Protein AF-A0A956K8M4-F1 (afdb_monomer_lite)

pLDDT: mean 87.73, std 15.42, range [36.44, 98.12]

Secondary structure (DSSP, 8-state):
------------------------------TTSSS--TT-S---SS--SSSSS-TTSPPP-TTSS---BTTBS---SS--SSSSB-TTS-B----EEEEEETTEEEEEEE--SB-BHHHHHHHHHTTT-BPBPSSSTT-TT--SSSB--S---STT-TTHHHHHHHHSS-GGG-GGGBTEEE--TTTTTTTB-EEEETTEEEEEGGG-BS-EEEEEE-

Radius of gyration: 27.88 Å; chains: 1; bounding box: 61×53×92 Å

Foldseek 3Di:
DDDDDDDDDDDDDDDDDDDDPPPPPPPPDAAQCQDQDDPAPAHNNHAACQEQAHNVNHGDAALCPHHHPPCALAHPNHQDAPPQAHNSRHQHFPWDFPDDDPNKTKIWGKFAFFQFLVSLLSRQSSVVWAFAQQAAPPAPQDDPRHDDPNQHHDRPQGCQSVQCVRPVDGLLPRPSFALEFGRRNCPPDNRFTWGHHNNDTGDTRRVDGGGIYMTMDD

Sequence (218 aa):
NDEVGTESSGTGDTTTDTGTTTTDTEVDPFCGDGMVDAGEDCDDGNQDNNDDCTNECMLPECGDGFTQAGVEECDDGNNTSGDGCDAQCVYECNGTVLTTWNGWTYWKVPVMGAATDTNIFAACEDCGMLPPCQATAGCTYNDNLCAQTNNETSCGNPMLGLAQKLCNTNPPSCAMLWGIYQYMGHNWINDSGCGAESGSWCSIGANFQNKFTLCVTQ

Structure (mmCIF, N/CA/C/O backbone):
data_AF-A0A956K8M4-F1
#
_entry.id   AF-A0A956K8M4-F1
#
loop_
_atom_site.group_PDB
_atom_site.id
_atom_site.type_symbol
_atom_site.label_atom_id
_atom_site.label_alt_id
_atom_site.label_comp_id
_atom_site.label_asym_id
_atom_site.label_entity_id
_atom_site.label_seq_id
_atom_site.pdbx_PDB_ins_code
_atom_site.Cartn_x
_atom_site.Cartn_y
_atom_site.Cartn_z
_atom_site.occupancy
_atom_site.B_iso_or_equiv
_atom_site.auth_seq_id
_atom_site.auth_comp_id
_atom_site.auth_asym_id
_atom_site.auth_atom_id
_atom_site.pdbx_PDB_model_num
ATOM 1 N N . ASN A 1 1 ? -41.829 38.356 41.338 1.00 37.41 1 ASN A N 1
ATOM 2 C CA . ASN A 1 1 ? -41.007 38.007 42.506 1.00 37.41 1 ASN A CA 1
ATOM 3 C C . ASN A 1 1 ? -41.690 36.918 43.295 1.00 37.41 1 ASN A C 1
ATOM 5 O O . ASN A 1 1 ? -42.829 37.141 43.679 1.00 37.41 1 ASN A O 1
ATOM 9 N N . ASP A 1 2 ? -41.119 35.759 43.574 1.00 37.53 2 ASP A N 1
ATOM 10 C CA . ASP A 1 2 ? -39.827 35.150 43.231 1.00 37.53 2 ASP A CA 1
ATOM 11 C C . ASP A 1 2 ? -39.955 33.636 43.523 1.00 37.53 2 ASP A C 1
ATOM 13 O O . ASP A 1 2 ? -40.736 33.260 44.395 1.00 37.53 2 ASP A O 1
ATOM 17 N N . GLU A 1 3 ? -39.251 32.842 42.708 1.00 42.50 3 GLU A N 1
ATOM 18 C CA . GLU A 1 3 ? -38.531 31.555 42.906 1.00 42.50 3 GLU A CA 1
ATOM 19 C C . GLU A 1 3 ? -38.983 30.500 43.955 1.00 42.50 3 GLU A C 1
ATOM 21 O O . GLU A 1 3 ? -39.325 30.823 45.084 1.00 42.50 3 GLU A O 1
ATOM 26 N N . VAL A 1 4 ? -39.176 29.219 43.576 1.00 42.88 4 VAL A N 1
ATOM 27 C CA . VAL A 1 4 ? -38.219 28.064 43.485 1.00 42.88 4 VAL A CA 1
ATOM 28 C C . VAL A 1 4 ? -37.581 27.632 44.825 1.00 42.88 4 VAL A C 1
ATOM 30 O O . VAL A 1 4 ? -36.986 28.449 45.512 1.00 42.88 4 VAL A O 1
ATOM 33 N N . GLY A 1 5 ? -37.601 26.315 45.118 1.00 36.44 5 GLY A N 1
ATOM 34 C CA . GLY A 1 5 ? -36.449 25.634 45.750 1.00 36.44 5 GLY A CA 1
ATOM 35 C C . GLY A 1 5 ? -36.665 24.797 47.028 1.00 36.44 5 GLY A C 1
ATOM 36 O O . GLY A 1 5 ? -36.644 25.332 48.126 1.00 36.44 5 GLY A O 1
ATOM 37 N N . THR A 1 6 ? -36.836 23.480 46.848 1.00 43.72 6 THR A N 1
ATOM 38 C CA . THR A 1 6 ? -36.021 22.350 47.384 1.00 43.72 6 THR A CA 1
ATOM 39 C C . THR A 1 6 ? -35.439 22.293 48.826 1.00 43.72 6 THR A C 1
ATOM 41 O O . THR A 1 6 ? -34.604 23.108 49.197 1.00 43.72 6 THR A O 1
ATOM 44 N N . GLU A 1 7 ? -35.739 21.150 49.485 1.00 45.41 7 GLU A N 1
ATOM 45 C CA . GLU A 1 7 ? -34.842 20.179 50.188 1.00 45.41 7 GLU A CA 1
ATOM 46 C C . GLU A 1 7 ? -34.622 20.155 51.730 1.00 45.41 7 GLU A C 1
ATOM 48 O O . GLU A 1 7 ? -34.375 21.162 52.388 1.00 45.41 7 GLU A O 1
ATOM 53 N N . SER A 1 8 ? -34.558 18.894 52.214 1.00 44.22 8 SER A N 1
ATOM 54 C CA . SER A 1 8 ? -33.752 18.314 53.317 1.00 44.22 8 SER A CA 1
ATOM 55 C C . SER A 1 8 ? -34.277 18.171 54.771 1.00 44.22 8 SER A C 1
ATOM 57 O O . SER A 1 8 ? -34.584 19.144 55.454 1.00 44.22 8 SER A O 1
ATOM 59 N N . SER A 1 9 ? -34.219 16.920 55.284 1.00 43.06 9 SER A N 1
ATOM 60 C CA . SER A 1 9 ? -33.356 16.477 56.419 1.00 43.06 9 SER A CA 1
ATOM 61 C C . SER A 1 9 ? -34.012 15.590 57.511 1.00 43.06 9 SER A C 1
ATOM 63 O O . SER A 1 9 ? -34.840 16.048 58.292 1.00 43.06 9 SER A O 1
ATOM 65 N N . GLY A 1 10 ? -33.585 14.314 57.565 1.00 43.56 10 GLY A N 1
ATOM 66 C CA . GLY A 1 10 ? -32.880 13.659 58.690 1.00 43.56 10 GLY A CA 1
ATOM 67 C C . GLY A 1 10 ? -33.523 13.440 60.076 1.00 43.56 10 GLY A C 1
ATOM 68 O O . GLY A 1 10 ? -33.837 14.391 60.774 1.00 43.56 10 GLY A O 1
ATOM 69 N N . THR A 1 11 ? -33.506 12.177 60.537 1.00 41.94 11 THR A N 1
ATOM 70 C CA . THR A 1 11 ? -33.113 11.688 61.893 1.00 41.94 11 THR A CA 1
ATOM 71 C C . THR A 1 11 ? -32.954 10.160 61.777 1.00 41.94 11 THR A C 1
ATOM 73 O O . THR A 1 11 ? -33.846 9.538 61.214 1.00 41.94 11 THR A O 1
ATOM 76 N N . GLY A 1 12 ? -31.924 9.437 62.218 1.00 42.75 12 GLY A N 1
ATOM 77 C CA . GLY A 1 12 ? -30.858 9.653 63.191 1.00 42.75 12 GLY A CA 1
ATOM 78 C C . GLY A 1 12 ? -30.761 8.361 64.018 1.00 42.75 12 GLY A C 1
ATOM 79 O O . GLY A 1 12 ? -31.695 8.079 64.762 1.00 42.75 12 GLY A O 1
ATOM 80 N N . ASP A 1 13 ? -29.687 7.576 63.888 1.00 48.62 13 ASP A N 1
ATOM 81 C CA . ASP A 1 13 ? -29.408 6.458 64.803 1.00 48.62 13 ASP A CA 1
ATOM 82 C C . ASP A 1 13 ? -27.940 6.475 65.244 1.00 48.62 13 ASP A C 1
ATOM 84 O O . ASP A 1 13 ? -27.027 6.731 64.461 1.00 48.62 13 ASP A O 1
ATOM 88 N N . THR A 1 14 ? -27.746 6.303 66.547 1.00 50.31 14 THR A N 1
ATOM 89 C CA . THR A 1 14 ? -26.486 6.453 67.272 1.00 50.31 14 THR A CA 1
ATOM 90 C C . THR A 1 14 ? -26.098 5.103 67.850 1.00 50.31 14 THR A C 1
ATOM 92 O O . THR A 1 14 ? -26.646 4.701 68.874 1.00 50.31 14 THR A O 1
ATOM 95 N N . THR A 1 15 ? -25.079 4.455 67.284 1.00 48.47 15 THR A N 1
ATOM 96 C CA . THR A 1 15 ? -24.334 3.405 67.990 1.00 48.47 15 THR A CA 1
ATOM 97 C C . THR A 1 15 ? -22.840 3.526 67.716 1.00 48.47 15 THR A C 1
ATOM 99 O O . THR A 1 15 ? -22.369 3.309 66.605 1.00 48.47 15 THR A O 1
ATOM 102 N N . THR A 1 16 ? -22.092 3.863 68.763 1.00 55.78 16 THR A N 1
ATOM 103 C CA . THR A 1 16 ? -20.652 3.621 68.892 1.00 55.78 16 THR A CA 1
ATOM 104 C C . THR A 1 16 ? -20.409 2.142 69.186 1.00 55.78 16 THR A C 1
ATOM 106 O O . THR A 1 16 ? -20.790 1.687 70.264 1.00 55.78 16 THR A O 1
ATOM 109 N N . ASP A 1 17 ? -19.737 1.427 68.283 1.00 51.16 17 ASP A N 1
ATOM 110 C CA . ASP A 1 17 ? -18.996 0.201 68.597 1.00 51.16 17 ASP A CA 1
ATOM 111 C C . ASP A 1 17 ? -17.828 0.007 67.605 1.00 51.16 17 ASP A C 1
ATOM 113 O O . ASP A 1 17 ? -17.641 0.754 66.649 1.00 51.16 17 ASP A O 1
ATOM 117 N N . THR A 1 18 ? -16.978 -0.948 67.918 1.00 55.16 18 THR A N 1
ATOM 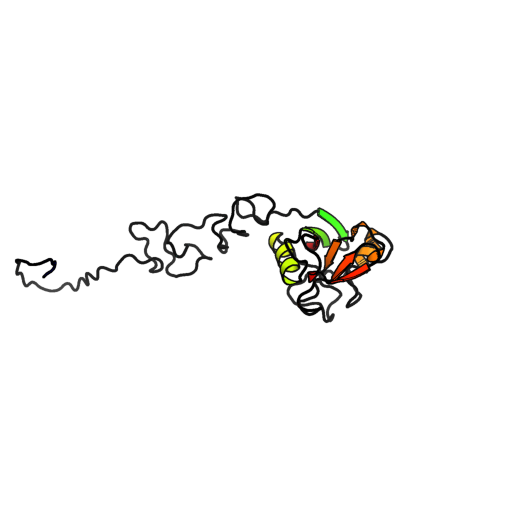118 C CA . THR A 1 18 ? -15.528 -0.902 67.854 1.00 55.16 18 THR A CA 1
ATOM 119 C C . THR A 1 18 ? -14.994 -1.573 66.588 1.00 55.16 18 THR A C 1
ATOM 121 O O . THR A 1 18 ? -15.318 -2.720 66.318 1.00 55.16 18 THR A O 1
ATOM 124 N N . GLY A 1 19 ? -14.103 -0.892 65.859 1.00 62.81 19 GLY A N 1
ATOM 125 C CA . GLY A 1 19 ? -13.134 -1.505 64.943 1.00 62.81 19 GLY A CA 1
ATOM 126 C C . GLY A 1 19 ? -13.694 -2.309 63.767 1.00 62.81 19 GLY A C 1
ATOM 127 O O . GLY A 1 19 ? -13.675 -3.532 63.793 1.00 62.81 19 GLY A O 1
ATOM 128 N N . THR A 1 20 ? -14.030 -1.637 62.671 1.00 52.75 20 THR A N 1
ATOM 129 C CA . THR A 1 20 ? -13.756 -2.113 61.306 1.00 52.75 20 THR A CA 1
ATOM 130 C C . THR A 1 20 ? -13.690 -0.873 60.427 1.00 52.75 20 THR A C 1
ATOM 132 O O . THR A 1 20 ? -14.669 -0.146 60.301 1.00 52.75 20 THR A O 1
ATOM 135 N N . THR A 1 21 ? -12.525 -0.593 59.850 1.00 51.62 21 THR A N 1
ATOM 136 C CA . THR A 1 21 ? -12.407 0.403 58.786 1.00 51.62 21 THR A CA 1
ATOM 137 C C . THR A 1 21 ? -12.969 -0.229 57.515 1.00 51.62 21 THR A C 1
ATOM 139 O O . THR A 1 21 ? -12.213 -0.685 56.665 1.00 51.62 21 THR A O 1
ATOM 142 N N . THR A 1 22 ? -14.292 -0.336 57.400 1.00 52.94 22 THR A N 1
ATOM 143 C CA . THR A 1 22 ? -14.912 -0.441 56.081 1.00 52.94 22 THR A CA 1
ATOM 144 C C . THR A 1 22 ? -14.906 0.972 55.527 1.00 52.94 22 THR A C 1
ATOM 146 O O . THR A 1 22 ? -15.771 1.783 55.856 1.00 52.94 22 THR A O 1
ATOM 149 N N . THR A 1 23 ? -13.865 1.308 54.766 1.00 51.03 23 THR A N 1
ATOM 150 C CA . THR A 1 23 ? -13.942 2.407 53.805 1.00 51.03 23 THR A CA 1
ATOM 151 C C . THR A 1 23 ? -14.996 2.010 52.782 1.00 51.03 23 THR A C 1
ATOM 153 O O . THR A 1 23 ? -14.681 1.418 51.755 1.00 51.03 23 THR A O 1
ATOM 156 N N . ASP A 1 24 ? -16.254 2.272 53.121 1.00 56.47 24 ASP A N 1
ATOM 157 C CA . ASP A 1 24 ? -17.363 2.353 52.179 1.00 56.47 24 ASP A CA 1
ATOM 158 C C . ASP A 1 24 ? -17.176 3.657 51.398 1.00 56.47 24 ASP A C 1
ATOM 160 O O . ASP A 1 24 ? -17.823 4.677 51.625 1.00 56.47 24 ASP A O 1
ATOM 164 N N . THR A 1 25 ? -16.107 3.676 50.608 1.00 62.03 25 THR A N 1
ATOM 165 C CA . THR A 1 25 ? -15.985 4.594 49.490 1.00 62.03 25 THR A CA 1
ATOM 166 C C . THR A 1 25 ? -16.914 3.985 48.462 1.00 62.03 25 THR A C 1
ATOM 168 O O . THR A 1 25 ? -16.559 2.959 47.887 1.00 62.03 25 THR A O 1
ATOM 171 N N . GLU A 1 26 ? -18.107 4.553 48.285 1.00 65.56 26 GLU A N 1
ATOM 172 C CA . GLU A 1 26 ? -18.806 4.373 47.017 1.00 65.56 26 GLU A CA 1
ATOM 173 C C . GLU A 1 26 ? -17.846 4.887 45.946 1.00 65.56 26 GLU A C 1
ATOM 175 O O . GLU A 1 26 ? -17.586 6.087 45.838 1.00 65.56 26 GLU A O 1
ATOM 180 N N . VAL A 1 27 ? -17.186 3.945 45.281 1.00 72.38 27 VAL A N 1
ATOM 181 C CA . VAL A 1 27 ? -16.482 4.206 44.039 1.00 72.38 27 VAL A CA 1
ATOM 182 C C . VAL A 1 27 ? -17.605 4.274 43.020 1.00 72.38 27 VAL A C 1
ATOM 184 O O . VAL A 1 27 ? -18.318 3.291 42.829 1.00 72.38 27 VAL A O 1
ATOM 187 N N . ASP A 1 28 ? -17.854 5.472 42.496 1.00 83.25 28 ASP A N 1
ATOM 188 C CA . ASP A 1 28 ? -18.791 5.629 41.391 1.00 83.25 28 ASP A CA 1
ATOM 189 C C . ASP A 1 28 ? -18.303 4.741 40.236 1.00 83.25 28 ASP A C 1
ATOM 191 O O . ASP A 1 28 ? -17.102 4.798 39.946 1.00 83.25 28 ASP A O 1
ATOM 195 N N . PRO A 1 29 ? -19.190 3.961 39.587 1.00 89.75 29 PRO A N 1
ATOM 196 C CA . PRO A 1 29 ? -18.812 3.127 38.457 1.00 89.75 29 PRO A CA 1
ATOM 197 C C . PRO A 1 29 ? -18.041 3.919 37.410 1.00 89.75 29 PRO A C 1
ATOM 199 O O . PRO A 1 29 ? -18.473 5.010 37.008 1.00 89.75 29 PRO A O 1
ATOM 202 N N . PHE A 1 30 ? -16.888 3.396 37.008 1.00 92.94 30 PHE A N 1
ATOM 203 C CA . PHE A 1 30 ? -15.987 4.074 36.092 1.00 92.94 30 PHE A CA 1
ATOM 204 C C . PHE A 1 30 ? -15.326 3.082 35.151 1.00 92.94 30 PHE A C 1
ATOM 206 O O . PHE A 1 30 ? -14.467 2.314 35.566 1.00 92.94 30 PHE A O 1
ATOM 213 N N . CYS A 1 31 ? -15.622 3.262 33.869 1.00 96.00 31 CYS A N 1
ATOM 214 C CA . CYS A 1 31 ? -14.959 2.531 32.813 1.00 96.00 31 CYS A CA 1
ATOM 215 C C . CYS A 1 31 ? -13.451 2.815 32.773 1.00 96.00 31 CYS A C 1
ATOM 217 O O . CYS A 1 31 ? -13.018 3.958 32.560 1.00 96.00 31 CYS A O 1
ATOM 219 N N . GLY A 1 32 ? -12.672 1.758 32.963 1.00 95.44 32 GLY A N 1
ATOM 220 C CA . GLY A 1 32 ? -11.220 1.746 33.022 1.00 95.44 32 GLY A CA 1
ATOM 221 C C . GLY A 1 32 ? -10.649 1.632 34.437 1.00 95.44 32 GLY A C 1
ATOM 222 O O . GLY A 1 32 ? -9.478 1.977 34.631 1.00 95.44 32 GLY A O 1
ATOM 223 N N . ASP A 1 33 ? -11.422 1.206 35.444 1.00 95.62 33 ASP A N 1
ATOM 224 C CA . ASP A 1 33 ? -10.904 0.965 36.805 1.00 95.62 33 ASP A CA 1
ATOM 225 C C . ASP A 1 33 ? -10.432 -0.484 37.055 1.00 95.62 33 ASP A C 1
ATOM 227 O O . ASP A 1 33 ? -9.788 -0.777 38.073 1.00 95.62 33 ASP A O 1
ATOM 231 N N . GLY A 1 34 ? -10.673 -1.372 36.092 1.00 95.69 34 GLY A N 1
ATOM 232 C CA . GLY A 1 34 ? -10.323 -2.786 36.102 1.00 95.69 34 GLY A CA 1
ATOM 233 C C . GLY A 1 34 ? -11.402 -3.678 36.713 1.00 95.69 34 GLY A C 1
ATOM 234 O O . GLY A 1 34 ? -11.118 -4.848 37.005 1.00 95.69 34 GLY A O 1
ATOM 235 N N . MET A 1 35 ? -12.602 -3.153 36.966 1.00 95.00 35 MET A N 1
ATOM 236 C CA . MET A 1 35 ? -13.724 -3.861 37.572 1.00 95.00 35 MET A CA 1
ATOM 237 C C . MET A 1 35 ? -14.977 -3.690 36.714 1.00 95.00 35 MET A C 1
ATOM 239 O O . MET A 1 35 ? -15.461 -2.594 36.525 1.00 95.00 35 MET A O 1
ATOM 243 N N . VAL A 1 36 ? -15.561 -4.804 36.264 1.00 96.44 36 VAL A N 1
ATOM 244 C CA . VAL A 1 36 ? -16.826 -4.758 35.514 1.00 96.44 36 VAL A CA 1
ATOM 245 C C . VAL A 1 36 ? -17.979 -4.404 36.454 1.00 96.44 36 VAL A C 1
ATOM 247 O O . VAL A 1 36 ? -18.419 -5.247 37.253 1.00 96.44 36 VAL A O 1
ATOM 250 N N . ASP A 1 37 ? -18.480 -3.180 36.335 1.00 94.88 37 ASP A N 1
ATOM 251 C CA . ASP A 1 37 ? -19.585 -2.650 37.122 1.00 94.88 37 ASP A CA 1
ATOM 252 C C . ASP A 1 37 ? -20.962 -2.864 36.468 1.00 94.88 37 ASP A C 1
ATOM 254 O O . ASP A 1 37 ? -21.140 -3.417 35.379 1.00 94.88 37 ASP A O 1
ATOM 258 N N . ALA A 1 38 ? -22.019 -2.473 37.185 1.00 94.31 38 ALA A N 1
ATOM 259 C CA . ALA A 1 38 ? -23.385 -2.617 36.700 1.00 94.31 38 ALA A CA 1
ATOM 260 C C . ALA A 1 38 ? -23.661 -1.697 35.496 1.00 94.31 38 ALA A C 1
ATOM 262 O O . ALA A 1 38 ? -23.891 -0.501 35.664 1.00 94.31 38 ALA A O 1
ATOM 263 N N . GLY A 1 39 ? -23.763 -2.293 34.306 1.00 92.44 39 GLY A N 1
ATOM 264 C CA . GLY A 1 39 ? -24.035 -1.588 33.047 1.00 92.44 39 GLY A CA 1
ATOM 265 C C . GLY A 1 39 ? -22.884 -1.657 32.047 1.00 92.44 39 GLY A C 1
ATOM 266 O O . GLY A 1 39 ? -23.082 -1.249 30.909 1.00 92.44 39 GLY A O 1
ATOM 267 N N . GLU A 1 40 ? -21.745 -2.200 32.464 1.00 96.75 40 GLU A N 1
ATOM 268 C CA . GLU A 1 40 ? -20.570 -2.438 31.635 1.00 96.75 40 GLU A CA 1
ATOM 269 C C . GLU A 1 40 ? -20.579 -3.879 31.109 1.00 96.75 40 GLU A C 1
ATOM 271 O O . GLU A 1 40 ? -20.929 -4.818 31.835 1.00 96.75 40 GLU A O 1
ATOM 276 N N . ASP A 1 41 ? -20.200 -4.062 29.845 1.00 96.69 41 ASP A N 1
ATOM 277 C CA . ASP A 1 41 ? -20.019 -5.385 29.241 1.00 96.69 41 ASP A CA 1
ATOM 278 C C . ASP A 1 41 ? -18.583 -5.911 29.457 1.00 96.69 41 ASP A C 1
ATOM 280 O O . ASP A 1 41 ? -18.360 -7.127 29.472 1.00 96.69 41 ASP A O 1
ATOM 284 N N . CYS A 1 42 ? -17.621 -5.006 29.661 1.00 95.94 42 CYS A N 1
ATOM 285 C CA . CYS A 1 42 ? -16.215 -5.269 29.974 1.00 95.94 42 CYS A CA 1
ATOM 286 C C . CYS A 1 42 ? -15.586 -4.089 30.738 1.00 95.94 42 CYS A C 1
ATOM 288 O O . CYS A 1 42 ? -16.178 -3.020 30.784 1.00 95.94 42 CYS A O 1
ATOM 290 N N . ASP A 1 43 ? -14.392 -4.295 31.305 1.00 96.75 43 ASP A N 1
ATOM 291 C CA . ASP A 1 43 ? -13.484 -3.252 31.807 1.00 96.75 43 ASP A CA 1
ATOM 292 C C . ASP A 1 43 ? -12.059 -3.842 31.833 1.00 96.75 43 ASP A C 1
ATOM 294 O O . ASP A 1 43 ? -11.830 -4.890 32.453 1.00 96.75 43 ASP A O 1
ATOM 298 N N . ASP A 1 44 ? -11.107 -3.222 31.132 1.00 94.81 44 ASP A N 1
ATOM 299 C CA . ASP A 1 44 ? -9.710 -3.675 31.041 1.00 94.81 44 ASP A CA 1
ATOM 300 C C . ASP A 1 44 ? -8.713 -2.796 31.820 1.00 94.81 44 ASP A C 1
ATOM 302 O O . ASP A 1 44 ? -7.490 -2.972 31.742 1.00 94.81 44 ASP A O 1
ATOM 306 N N . GLY A 1 45 ? -9.229 -1.890 32.650 1.00 96.19 45 GLY A N 1
ATOM 307 C CA . GLY A 1 45 ? -8.446 -1.084 33.574 1.00 96.19 45 GLY A CA 1
ATOM 308 C C . GLY A 1 45 ? -7.697 0.077 32.937 1.00 96.19 45 GLY A C 1
ATOM 309 O O . GLY A 1 45 ? -6.726 0.563 33.536 1.00 96.19 45 GLY A O 1
ATOM 310 N N . ASN A 1 46 ? -8.089 0.511 31.737 1.00 95.62 46 ASN A N 1
ATOM 311 C CA . ASN A 1 46 ? -7.518 1.697 31.119 1.00 95.62 46 ASN A CA 1
ATOM 312 C C . ASN A 1 46 ? -8.515 2.458 30.211 1.00 95.62 46 ASN A C 1
ATOM 314 O O . ASN A 1 46 ? -9.718 2.275 30.324 1.00 95.62 46 ASN A O 1
ATOM 318 N N . GLN A 1 47 ? -8.021 3.430 29.432 1.00 95.62 47 GLN A N 1
ATOM 319 C CA . GLN A 1 47 ? -8.838 4.268 28.538 1.00 95.62 47 GLN A CA 1
ATOM 320 C C . GLN A 1 47 ? -8.332 4.242 27.086 1.00 95.62 47 GLN A C 1
ATOM 322 O O . GLN A 1 47 ? -8.234 5.273 26.404 1.00 95.62 47 GLN A O 1
ATOM 327 N N . ASP A 1 48 ? -7.925 3.069 26.634 1.00 94.75 48 ASP A N 1
ATOM 328 C CA . ASP A 1 48 ? -7.601 2.773 25.250 1.00 94.75 48 ASP A CA 1
ATOM 329 C C . ASP A 1 48 ? -8.842 2.146 24.588 1.00 94.75 48 ASP A C 1
ATOM 331 O O . ASP A 1 48 ? -9.673 1.553 25.254 1.00 94.75 48 ASP A O 1
ATOM 335 N N . ASN A 1 49 ? -9.062 2.399 23.297 1.00 95.12 49 ASN A N 1
ATOM 336 C CA . ASN A 1 49 ? -10.151 1.742 22.552 1.00 95.12 49 ASN A CA 1
ATOM 337 C C . ASN A 1 49 ? -9.639 0.545 21.742 1.00 95.12 49 ASN A C 1
ATOM 339 O O . ASN A 1 49 ? -10.421 -0.145 21.090 1.00 95.12 49 ASN A O 1
ATOM 343 N N . ASN A 1 50 ? -8.318 0.375 21.692 1.00 93.62 50 ASN A N 1
ATOM 344 C CA . ASN A 1 50 ? -7.623 -0.510 20.770 1.00 93.62 50 ASN A CA 1
ATOM 345 C C . ASN A 1 50 ? -7.177 -1.829 21.432 1.00 93.62 50 ASN A C 1
ATOM 347 O O . ASN A 1 50 ? -6.346 -2.554 20.871 1.00 93.62 50 ASN A O 1
ATOM 351 N N . ASP A 1 51 ? -7.702 -2.141 22.615 1.00 92.56 51 ASP A N 1
ATOM 352 C CA . ASP A 1 51 ? -7.452 -3.351 23.395 1.00 92.56 51 ASP A CA 1
ATOM 353 C C . ASP A 1 51 ? -8.755 -4.093 23.748 1.00 92.56 51 ASP A C 1
ATOM 355 O O . ASP A 1 51 ? -9.631 -4.235 22.898 1.00 92.56 51 ASP A O 1
ATOM 359 N N . ASP A 1 52 ? -8.838 -4.711 24.927 1.00 93.06 52 ASP A N 1
ATOM 360 C CA . ASP A 1 52 ? -9.846 -5.735 25.217 1.00 93.06 52 ASP A CA 1
ATOM 361 C C . ASP A 1 52 ? -11.238 -5.133 25.488 1.00 93.06 52 ASP A C 1
ATOM 363 O O . ASP A 1 52 ? -12.239 -5.861 25.454 1.00 93.06 52 ASP A O 1
ATOM 367 N N . CYS A 1 53 ? -11.315 -3.829 25.764 1.00 95.38 53 CYS A N 1
ATOM 368 C CA . CYS A 1 53 ? -12.549 -3.120 26.050 1.00 95.38 53 CYS A CA 1
ATOM 369 C C . CYS A 1 53 ? -12.533 -1.699 25.472 1.00 95.38 53 CYS A C 1
ATOM 371 O O . CYS A 1 53 ? -11.520 -1.017 25.487 1.00 95.38 53 CYS A O 1
ATOM 373 N N . THR A 1 54 ? -13.672 -1.216 24.974 1.00 95.62 54 THR A N 1
ATOM 374 C CA . THR A 1 54 ? -13.768 0.188 24.542 1.00 95.62 54 THR A CA 1
ATOM 375 C C . THR A 1 54 ? -13.875 1.134 25.741 1.00 95.62 54 THR A C 1
ATOM 377 O O . THR A 1 54 ? -14.341 0.766 26.817 1.00 95.62 54 THR A O 1
ATOM 380 N N . ASN A 1 55 ? -13.587 2.417 25.522 1.00 95.81 55 ASN A N 1
ATOM 381 C CA . ASN A 1 55 ? -13.787 3.511 26.481 1.00 95.81 55 ASN A CA 1
ATOM 382 C C . ASN A 1 55 ? -15.249 3.720 26.920 1.00 95.81 55 ASN A C 1
ATOM 384 O O . ASN A 1 55 ? -15.517 4.520 27.820 1.00 95.81 55 ASN A O 1
ATOM 388 N N . GLU A 1 56 ? -16.202 3.063 26.256 1.00 95.31 56 GLU A N 1
ATOM 389 C CA . GLU A 1 56 ? -17.617 3.047 26.636 1.00 95.31 56 GLU A CA 1
ATOM 390 C C . GLU A 1 56 ? -17.995 1.781 27.425 1.00 95.31 56 GLU A C 1
ATOM 392 O O . GLU A 1 56 ? -19.172 1.568 27.710 1.00 95.31 56 GLU A O 1
ATOM 397 N N . CYS A 1 57 ? -17.008 0.959 27.794 1.00 96.38 57 CYS A N 1
ATOM 398 C CA . CYS A 1 57 ? -17.161 -0.323 28.476 1.00 96.38 57 CYS A CA 1
ATOM 399 C C . CYS A 1 57 ? -18.044 -1.319 27.723 1.00 96.38 57 CYS A C 1
ATOM 401 O O . CYS A 1 57 ? -18.771 -2.134 28.300 1.00 96.38 57 CYS A O 1
ATOM 403 N N . MET A 1 58 ? -17.953 -1.240 26.396 1.00 95.88 58 MET A N 1
ATOM 404 C CA . MET A 1 58 ? -18.553 -2.167 25.452 1.00 95.88 58 MET A CA 1
ATOM 405 C C . MET A 1 58 ? -17.477 -3.096 24.905 1.00 95.88 58 MET A C 1
ATOM 407 O O . MET A 1 58 ? -16.342 -2.667 24.666 1.00 95.88 58 MET A O 1
ATOM 411 N N . LEU A 1 59 ? -17.853 -4.355 24.684 1.00 94.56 59 LEU A N 1
ATOM 412 C CA . LEU A 1 59 ? -16.986 -5.307 24.001 1.00 94.56 59 LEU A CA 1
ATOM 413 C C . LEU A 1 59 ? -16.672 -4.817 22.576 1.00 94.56 59 LEU A C 1
ATOM 415 O O . LEU A 1 59 ? -17.564 -4.253 21.940 1.00 94.56 59 LEU A O 1
ATOM 419 N N . PRO A 1 60 ? -15.456 -5.088 22.074 1.00 92.12 60 PRO A N 1
ATOM 420 C CA . PRO A 1 60 ? -15.072 -4.840 20.687 1.00 92.12 60 PRO A CA 1
ATOM 421 C C . PRO A 1 60 ? -16.100 -5.355 19.672 1.00 92.12 60 PRO A C 1
ATOM 423 O O . PRO A 1 60 ? -16.524 -6.518 19.754 1.00 92.12 60 PRO A O 1
ATOM 426 N N . GLU A 1 61 ? -16.483 -4.521 18.703 1.00 93.25 61 GLU A N 1
ATOM 427 C CA . GLU A 1 61 ? -17.344 -4.918 17.587 1.00 93.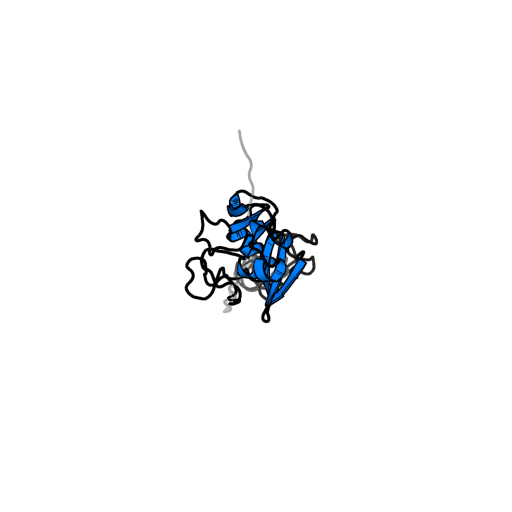25 61 GLU A CA 1
ATOM 428 C C . GLU A 1 61 ? -16.731 -4.517 16.249 1.00 93.25 61 GLU A C 1
ATOM 430 O O . GLU A 1 61 ? -16.367 -3.371 16.033 1.00 93.25 61 GLU A O 1
ATOM 435 N N . CYS A 1 62 ? -16.744 -5.447 15.295 1.00 92.12 62 CYS A N 1
ATOM 436 C CA . CYS A 1 62 ? -16.266 -5.144 13.957 1.00 92.12 62 CYS A CA 1
ATOM 437 C C . CYS A 1 62 ? -17.076 -4.019 13.291 1.00 92.12 62 CYS A C 1
ATOM 439 O O . CYS A 1 62 ? -18.312 -4.091 13.188 1.00 92.12 62 CYS A O 1
ATOM 441 N N . GLY A 1 63 ? -16.367 -3.012 12.792 1.00 92.75 63 GLY A N 1
ATOM 442 C CA . GLY A 1 63 ? -16.907 -1.803 12.188 1.00 92.75 63 GLY A CA 1
ATOM 443 C C . GLY A 1 63 ? -17.227 -0.695 13.195 1.00 92.75 63 GLY A C 1
ATOM 444 O O . GLY A 1 63 ? -18.033 0.184 12.867 1.00 92.75 63 GLY A O 1
ATOM 445 N N . ASP A 1 64 ? -16.665 -0.738 14.405 1.00 93.06 64 ASP A N 1
ATOM 446 C CA . ASP A 1 64 ? -16.854 0.274 15.453 1.00 93.06 64 ASP A CA 1
ATOM 447 C C . ASP A 1 64 ? -15.892 1.473 15.329 1.00 93.06 64 ASP A C 1
ATOM 449 O O . ASP A 1 64 ? -16.118 2.527 15.937 1.00 93.06 64 ASP A O 1
ATOM 453 N N . GLY A 1 65 ? -14.891 1.368 14.453 1.00 92.00 65 GLY A N 1
ATOM 454 C CA . GLY A 1 65 ? -13.906 2.408 14.170 1.00 92.00 65 GLY A CA 1
ATOM 455 C C . GLY A 1 65 ? -12.597 2.267 14.943 1.00 92.00 65 GLY A C 1
ATOM 456 O O . GLY A 1 65 ? -11.750 3.166 14.835 1.00 92.00 65 GLY A O 1
ATOM 457 N N . PHE A 1 66 ? -12.409 1.202 15.722 1.00 93.25 66 PHE A N 1
ATOM 458 C CA . PHE A 1 66 ? -11.223 0.991 16.541 1.00 93.25 66 PHE A CA 1
ATOM 459 C C . PHE A 1 66 ? -10.598 -0.366 16.258 1.00 93.25 66 PHE A C 1
ATOM 461 O O . PHE A 1 66 ? -11.188 -1.376 16.567 1.00 93.25 66 PHE A O 1
ATOM 468 N N . THR A 1 67 ? -9.353 -0.398 15.773 1.00 92.38 67 THR A N 1
ATOM 469 C CA . THR A 1 67 ? -8.670 -1.684 15.581 1.00 92.38 67 THR A CA 1
ATOM 470 C C . THR A 1 67 ? -8.194 -2.294 16.901 1.00 92.38 67 THR A C 1
ATOM 472 O O . THR A 1 67 ? -7.200 -1.796 17.450 1.00 92.38 67 THR A O 1
ATOM 475 N N . GLN A 1 68 ? -8.836 -3.364 17.392 1.00 92.50 68 GLN A N 1
ATOM 476 C CA . GLN A 1 68 ? -8.422 -4.045 18.633 1.00 92.50 68 GLN A CA 1
ATOM 477 C C . GLN A 1 68 ? -7.349 -5.124 18.430 1.00 92.50 68 GLN A C 1
ATOM 479 O O . GLN A 1 68 ? -7.535 -6.155 17.770 1.00 92.50 68 GLN A O 1
ATOM 484 N N . ALA A 1 69 ? -6.190 -4.911 19.057 1.00 84.62 69 ALA A N 1
ATOM 485 C CA . ALA A 1 69 ? -5.001 -5.723 18.839 1.00 84.62 69 ALA A CA 1
ATOM 486 C C . ALA A 1 69 ? -5.188 -7.187 19.278 1.00 84.62 69 ALA A C 1
ATOM 488 O O . ALA A 1 69 ? -5.247 -7.511 20.461 1.00 84.62 69 ALA A O 1
ATOM 489 N N . GLY A 1 70 ? -5.169 -8.106 18.310 1.00 83.38 70 GLY A N 1
ATOM 490 C CA . GLY A 1 70 ? -5.280 -9.547 18.565 1.00 83.38 70 GLY A CA 1
ATOM 491 C C . GLY A 1 70 ? -6.716 -10.071 18.642 1.00 83.38 70 GLY A C 1
ATOM 492 O O . GLY A 1 70 ? -6.890 -11.287 18.755 1.00 83.38 70 GLY A O 1
ATOM 493 N N . VAL A 1 71 ? -7.709 -9.186 18.527 1.00 88.25 71 VAL A N 1
ATOM 494 C CA . VAL A 1 71 ? -9.124 -9.529 18.329 1.00 88.25 71 VAL A CA 1
ATOM 495 C C . VAL A 1 71 ? -9.462 -9.480 16.840 1.00 88.25 71 VAL A C 1
ATOM 497 O O . VAL A 1 71 ? -10.060 -10.420 16.317 1.00 88.25 71 VAL A O 1
ATOM 500 N N . GLU A 1 72 ? -8.981 -8.449 16.150 1.00 91.06 72 GLU A N 1
ATOM 501 C CA . GLU A 1 72 ? -9.264 -8.183 14.742 1.00 91.06 72 GLU A CA 1
ATOM 502 C C . GLU A 1 72 ? -8.011 -7.827 13.942 1.00 91.06 72 GLU A C 1
ATOM 504 O O . GLU A 1 72 ? -6.979 -7.419 14.486 1.00 91.06 72 GLU A O 1
ATOM 509 N N . GLU A 1 73 ? -8.080 -8.053 12.627 1.00 85.88 73 GLU A N 1
ATOM 510 C CA . GLU A 1 73 ? -6.990 -7.719 11.711 1.00 85.88 73 GLU A CA 1
ATOM 511 C C . GLU A 1 73 ? -7.092 -6.270 11.219 1.00 85.88 73 GLU A C 1
ATOM 513 O O . GLU A 1 73 ? -6.057 -5.651 10.966 1.00 85.88 73 GLU A O 1
ATOM 518 N N . CYS A 1 74 ? -8.310 -5.737 11.108 1.00 85.25 74 CYS A N 1
ATOM 519 C CA . CYS A 1 74 ? -8.643 -4.403 10.617 1.00 85.25 74 CYS A CA 1
ATOM 520 C C . CYS A 1 74 ? -9.956 -3.902 11.218 1.00 85.25 74 CYS A C 1
ATOM 522 O O . CYS A 1 74 ? -10.725 -4.710 11.717 1.00 85.25 74 CYS A O 1
ATOM 524 N N . ASP A 1 75 ? -10.220 -2.603 11.071 1.00 90.88 75 ASP A N 1
ATOM 525 C CA . ASP A 1 75 ? -11.546 -2.002 11.221 1.00 90.88 75 ASP A CA 1
ATOM 526 C C . ASP A 1 75 ? -11.622 -0.765 10.305 1.00 90.88 75 ASP A C 1
ATOM 528 O O . ASP A 1 75 ? -10.774 0.128 10.392 1.00 90.88 75 ASP A O 1
ATOM 532 N N . ASP A 1 76 ? -12.588 -0.723 9.381 1.00 86.88 76 ASP A N 1
ATOM 533 C CA . ASP A 1 76 ? -12.796 0.416 8.468 1.00 86.88 76 ASP A CA 1
ATOM 534 C C . ASP A 1 76 ? -14.005 1.295 8.852 1.00 86.88 76 ASP A C 1
ATOM 536 O O . ASP A 1 76 ? -14.526 2.088 8.055 1.00 86.88 76 ASP A O 1
ATOM 540 N N . GLY A 1 77 ? -14.438 1.183 10.109 1.00 90.62 77 GLY A N 1
ATOM 541 C CA . GLY A 1 77 ? -15.531 1.930 10.718 1.00 90.62 77 GLY A CA 1
ATOM 542 C C . GLY A 1 77 ? -16.913 1.524 10.225 1.00 90.62 77 GLY A C 1
ATOM 543 O O . GLY A 1 77 ? -17.874 2.278 10.430 1.00 90.62 77 GLY A O 1
ATOM 544 N N . ASN A 1 78 ? -17.027 0.401 9.505 1.00 88.75 78 ASN A N 1
ATOM 545 C CA . ASN A 1 78 ? -18.304 -0.151 9.093 1.00 88.75 78 ASN A CA 1
ATOM 546 C C . ASN A 1 78 ? -18.236 -1.666 8.772 1.00 88.75 78 ASN A C 1
ATOM 548 O O . ASN A 1 78 ? -17.236 -2.321 8.996 1.00 88.75 78 ASN A O 1
ATOM 552 N N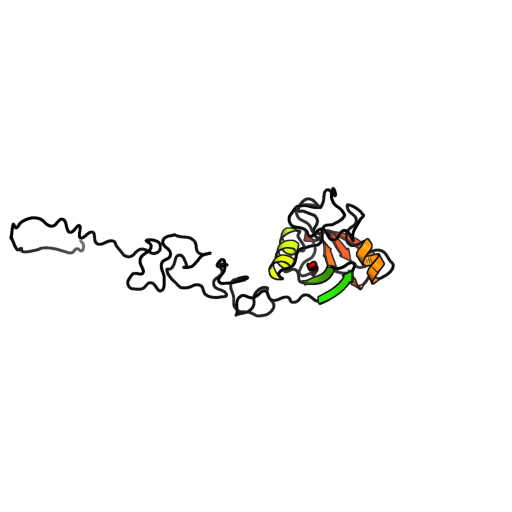 . ASN A 1 79 ? -19.355 -2.241 8.313 1.00 90.31 79 ASN A N 1
ATOM 553 C CA . ASN A 1 79 ? -19.493 -3.673 7.982 1.00 90.31 79 ASN A CA 1
ATOM 554 C C . ASN A 1 79 ? -19.808 -3.893 6.485 1.00 90.31 79 ASN A C 1
ATOM 556 O O . ASN A 1 79 ? -20.461 -4.874 6.102 1.00 90.31 79 ASN A O 1
ATOM 560 N N . THR A 1 80 ? -19.487 -2.916 5.636 1.00 82.81 80 THR A N 1
ATOM 561 C CA . THR A 1 80 ? -19.650 -3.036 4.185 1.00 82.81 80 THR A CA 1
ATOM 562 C C . THR A 1 80 ? -18.564 -3.955 3.654 1.00 82.81 80 THR A C 1
ATOM 564 O O . THR A 1 80 ? -17.494 -4.060 4.222 1.00 82.81 80 THR A O 1
ATOM 567 N N . SER A 1 81 ? -18.888 -4.691 2.591 1.00 77.69 81 SER A N 1
ATOM 568 C CA . SER A 1 81 ? -17.891 -5.500 1.906 1.00 77.69 81 SER A CA 1
ATOM 569 C C . SER A 1 81 ? -17.279 -4.754 0.720 1.00 77.69 81 SER A C 1
ATOM 571 O O . SER A 1 81 ? -17.997 -4.211 -0.129 1.00 77.69 81 SER A O 1
ATOM 573 N N . GLY A 1 82 ? -15.970 -4.889 0.561 1.00 70.69 82 GLY A N 1
ATOM 574 C CA . GLY A 1 82 ? -15.132 -4.435 -0.533 1.00 70.69 82 GLY A CA 1
ATOM 575 C C . GLY A 1 82 ? -14.491 -3.064 -0.323 1.00 70.69 82 GLY A C 1
ATOM 576 O O . GLY A 1 82 ? -13.999 -2.514 -1.315 1.00 70.69 82 GLY A O 1
ATOM 577 N N . ASP A 1 83 ? -14.521 -2.509 0.889 1.00 70.12 83 ASP A N 1
ATOM 578 C CA . ASP A 1 83 ? -14.005 -1.177 1.235 1.00 70.12 83 ASP A CA 1
ATOM 579 C C . ASP A 1 83 ? -12.801 -1.153 2.183 1.00 70.12 83 ASP A C 1
ATOM 581 O O . ASP A 1 83 ? -12.203 -0.088 2.332 1.00 70.12 83 ASP A O 1
ATOM 585 N N . GLY A 1 84 ? -12.340 -2.310 2.654 1.00 76.06 84 GLY A N 1
ATOM 586 C CA . GLY A 1 84 ? -11.065 -2.439 3.364 1.00 76.06 84 GLY A CA 1
ATOM 587 C C . GLY A 1 84 ? -11.089 -3.558 4.392 1.00 76.06 84 GLY A C 1
ATOM 588 O O . GLY A 1 84 ? -10.121 -4.310 4.501 1.00 76.06 84 GLY A O 1
ATOM 589 N N . CYS A 1 85 ? -12.220 -3.732 5.067 1.00 85.88 85 CYS A N 1
ATOM 590 C CA . CYS A 1 85 ? -12.388 -4.715 6.122 1.00 85.88 85 CYS A CA 1
ATOM 591 C C . CYS A 1 85 ? -13.738 -5.433 5.989 1.00 85.88 85 CYS A C 1
ATOM 593 O O . CYS A 1 85 ? -14.770 -4.783 5.872 1.00 85.88 85 CYS A O 1
ATOM 595 N N . ASP A 1 86 ? -13.757 -6.773 5.985 1.00 87.25 86 ASP A N 1
ATOM 596 C CA . ASP A 1 86 ? -15.034 -7.494 5.964 1.00 87.25 86 ASP A CA 1
ATOM 597 C C . ASP A 1 86 ? -15.761 -7.369 7.297 1.00 87.25 86 ASP A C 1
ATOM 599 O O . ASP A 1 86 ? -15.194 -7.043 8.334 1.00 87.25 86 ASP A O 1
ATOM 603 N N . ALA A 1 87 ? -17.036 -7.750 7.294 1.00 89.50 87 ALA A N 1
ATOM 604 C CA . ALA A 1 87 ? -17.848 -7.800 8.503 1.00 89.50 87 ALA A CA 1
ATOM 605 C C . ALA A 1 87 ? -17.374 -8.832 9.554 1.00 89.50 87 ALA A C 1
ATOM 607 O O . ALA A 1 87 ? -18.091 -9.101 10.518 1.00 89.50 87 ALA A O 1
ATOM 608 N N . GLN A 1 88 ? -16.253 -9.525 9.333 1.00 89.62 88 GLN A N 1
ATOM 609 C CA . GLN A 1 88 ? -15.578 -10.405 10.293 1.00 89.62 88 GLN A CA 1
ATOM 610 C C . GLN A 1 88 ? -14.214 -9.841 10.720 1.00 89.62 88 GLN A C 1
ATOM 612 O O . GLN A 1 88 ? -13.439 -10.552 11.358 1.00 89.62 88 GLN A O 1
ATOM 617 N N . CYS A 1 89 ? -13.949 -8.584 10.376 1.00 90.25 89 CYS A N 1
ATOM 618 C CA . CYS A 1 89 ? -12.736 -7.840 10.642 1.00 90.25 89 CYS A CA 1
ATOM 619 C C . CYS A 1 89 ? -11.463 -8.508 10.127 1.00 90.25 89 CYS A C 1
ATOM 621 O O . CYS A 1 89 ? -10.404 -8.533 10.763 1.00 90.25 89 CYS A O 1
ATOM 623 N N . VAL A 1 90 ? -11.605 -9.066 8.927 1.00 85.50 90 VAL A N 1
ATOM 624 C CA . VAL A 1 90 ? -10.526 -9.574 8.094 1.00 85.50 90 VAL A CA 1
ATOM 625 C C . VAL A 1 90 ? -10.397 -8.668 6.878 1.00 85.50 90 VAL A C 1
ATOM 627 O O . VAL A 1 90 ? -11.385 -8.290 6.251 1.00 85.50 90 VAL A O 1
ATOM 630 N N . TYR A 1 91 ? -9.163 -8.344 6.507 1.00 80.56 91 TYR A N 1
ATOM 631 C CA . TYR A 1 91 ? -8.877 -7.480 5.366 1.00 80.56 91 TYR A CA 1
ATOM 632 C C . TYR A 1 91 ? -9.560 -7.951 4.071 1.00 80.56 91 TYR A C 1
ATOM 634 O O . TYR A 1 91 ? -9.365 -9.082 3.602 1.00 80.56 91 TYR A O 1
ATOM 642 N N . GLU A 1 92 ? -10.301 -7.055 3.420 1.00 76.75 92 GLU A N 1
ATOM 643 C CA . GLU A 1 92 ? -10.971 -7.326 2.149 1.00 76.75 92 GLU A CA 1
ATOM 644 C C . GLU A 1 92 ? -10.155 -6.840 0.961 1.00 76.75 92 GLU A C 1
ATOM 646 O O . GLU A 1 92 ? -10.318 -5.743 0.421 1.00 76.75 92 GLU A O 1
ATOM 651 N N . CYS A 1 93 ? -9.314 -7.728 0.444 1.00 76.19 93 CYS A N 1
ATOM 652 C CA . CYS A 1 93 ? -8.594 -7.424 -0.779 1.00 76.19 93 CYS A CA 1
ATOM 653 C C . CYS A 1 93 ? -9.484 -7.463 -2.026 1.00 76.19 93 CYS A C 1
ATOM 655 O O . CYS A 1 93 ? -9.673 -8.515 -2.639 1.00 76.19 93 CYS A O 1
ATOM 657 N N . ASN A 1 94 ? -9.858 -6.291 -2.545 1.00 77.12 94 ASN A N 1
ATOM 658 C CA . ASN A 1 94 ? -10.319 -6.140 -3.936 1.00 77.12 94 ASN A CA 1
ATOM 659 C C . ASN A 1 94 ? -9.147 -6.026 -4.946 1.00 77.12 94 ASN A C 1
ATOM 661 O O . ASN A 1 94 ? -9.259 -5.457 -6.038 1.00 77.12 94 ASN A O 1
ATOM 665 N N . GLY A 1 95 ? -7.975 -6.542 -4.567 1.00 87.62 95 GLY A N 1
ATOM 666 C CA . GLY A 1 95 ? -6.770 -6.564 -5.386 1.00 87.62 95 GLY A CA 1
ATOM 667 C C . GLY A 1 95 ? -6.809 -7.639 -6.474 1.00 87.62 95 GLY A C 1
ATOM 668 O O . GLY A 1 95 ? -7.302 -8.746 -6.280 1.00 87.62 95 GLY A O 1
ATOM 669 N N . THR A 1 96 ? -6.231 -7.346 -7.639 1.00 92.88 96 THR A N 1
ATOM 670 C CA . THR A 1 96 ? -6.023 -8.335 -8.709 1.00 92.88 96 THR A CA 1
ATOM 671 C C . THR A 1 96 ? -4.540 -8.653 -8.860 1.00 92.88 96 THR A C 1
ATOM 673 O O . THR A 1 96 ? -3.719 -7.745 -8.993 1.00 92.88 96 THR A O 1
ATOM 676 N N . VAL A 1 97 ? -4.184 -9.938 -8.917 1.00 95.44 97 VAL A N 1
ATOM 677 C CA . VAL A 1 97 ? -2.807 -10.367 -9.207 1.00 95.44 97 VAL A CA 1
ATOM 678 C C . VAL A 1 97 ? -2.388 -9.902 -10.606 1.00 95.44 97 VAL A C 1
ATOM 680 O O . VAL A 1 97 ? -3.032 -10.232 -11.602 1.00 95.44 97 VAL A O 1
ATOM 683 N N . LEU A 1 98 ? -1.272 -9.176 -10.693 1.00 96.00 98 LEU A N 1
ATOM 684 C CA . LEU A 1 98 ? -0.625 -8.813 -11.956 1.00 96.00 98 LEU A CA 1
ATOM 685 C C . LEU A 1 98 ? 0.305 -9.923 -12.444 1.00 96.00 98 LEU A C 1
ATOM 687 O O . LEU A 1 98 ? 0.255 -10.311 -13.611 1.00 96.00 98 LEU A O 1
ATOM 691 N N . THR A 1 99 ? 1.201 -10.394 -11.572 1.00 97.38 99 THR A N 1
ATOM 692 C CA . THR A 1 99 ? 2.202 -11.421 -11.892 1.00 97.38 99 THR A CA 1
ATOM 693 C C . THR A 1 99 ? 2.912 -11.915 -10.637 1.00 97.38 99 THR A C 1
ATOM 695 O O . THR A 1 99 ? 2.897 -11.247 -9.608 1.00 97.38 99 THR A O 1
ATOM 698 N N . THR A 1 100 ? 3.618 -13.037 -10.754 1.00 97.06 100 THR A N 1
ATOM 699 C CA . THR A 1 100 ? 4.590 -13.493 -9.757 1.00 97.06 100 THR A CA 1
ATOM 700 C C . THR A 1 100 ? 5.987 -13.442 -10.367 1.00 97.06 100 THR A C 1
ATOM 702 O O . THR A 1 100 ? 6.235 -13.966 -11.460 1.00 97.06 100 THR A O 1
ATOM 705 N N . TRP A 1 101 ? 6.924 -12.802 -9.671 1.00 96.81 101 TRP A N 1
ATOM 706 C CA . TRP A 1 101 ? 8.283 -12.587 -10.144 1.00 96.81 101 TRP A CA 1
ATOM 707 C C . TRP A 1 101 ? 9.296 -12.718 -9.002 1.00 96.81 101 TRP A C 1
ATOM 709 O O . TRP A 1 101 ? 9.265 -11.961 -8.039 1.00 96.81 101 TRP A O 1
ATOM 719 N N . ASN A 1 102 ? 10.208 -13.691 -9.131 1.00 95.06 102 ASN A N 1
ATOM 720 C CA . ASN A 1 102 ? 11.283 -13.975 -8.170 1.00 95.06 102 ASN A CA 1
ATOM 721 C C . ASN A 1 102 ? 10.796 -14.192 -6.726 1.00 95.06 102 ASN A C 1
ATOM 723 O O . ASN A 1 102 ? 11.406 -13.702 -5.781 1.00 95.06 102 ASN A O 1
ATOM 727 N N . GLY A 1 103 ? 9.704 -14.943 -6.562 1.00 95.94 103 GLY A N 1
ATOM 728 C CA . GLY A 1 103 ? 9.152 -15.243 -5.239 1.00 95.94 103 GLY A CA 1
ATOM 729 C C . GLY A 1 103 ? 8.396 -14.079 -4.606 1.00 95.94 103 GLY A C 1
ATOM 730 O O . GLY A 1 103 ? 8.241 -14.075 -3.402 1.00 95.94 103 GLY A O 1
ATOM 731 N N . TRP A 1 104 ? 7.961 -13.101 -5.402 1.00 97.81 104 TRP A N 1
ATOM 732 C CA . TRP A 1 104 ? 7.025 -12.064 -4.982 1.00 97.81 104 TRP A CA 1
ATOM 733 C C . TRP A 1 104 ? 5.824 -12.062 -5.913 1.00 97.81 104 TRP A C 1
ATOM 735 O O . TRP A 1 104 ? 5.985 -12.133 -7.135 1.00 97.81 104 TRP A O 1
ATOM 745 N N . THR A 1 105 ? 4.628 -11.954 -5.356 1.00 97.62 105 THR A N 1
ATOM 746 C CA . THR A 1 105 ? 3.395 -11.723 -6.104 1.00 97.62 105 THR A CA 1
ATOM 747 C C . THR A 1 105 ? 3.092 -10.236 -6.098 1.00 97.62 105 THR A C 1
ATOM 749 O O . THR A 1 105 ? 3.054 -9.612 -5.047 1.00 97.62 105 THR A O 1
ATOM 752 N N . TYR A 1 106 ? 2.902 -9.672 -7.286 1.00 97.50 106 TYR A N 1
ATOM 753 C CA . TYR A 1 106 ? 2.545 -8.277 -7.493 1.00 97.50 106 TYR A CA 1
ATOM 754 C C . TYR A 1 106 ? 1.046 -8.161 -7.696 1.00 97.50 106 TYR A C 1
ATOM 756 O O . TYR A 1 106 ? 0.468 -8.855 -8.538 1.00 97.50 106 TYR A O 1
ATOM 764 N N . TRP A 1 107 ? 0.448 -7.231 -6.972 1.00 97.12 107 TRP A N 1
ATOM 765 C CA . TRP A 1 107 ? -0.977 -6.973 -6.944 1.00 97.12 107 TRP A CA 1
ATOM 766 C C . TRP A 1 107 ? -1.258 -5.560 -7.425 1.00 97.12 107 TRP A C 1
ATOM 768 O O . TRP A 1 107 ? -0.515 -4.621 -7.146 1.00 97.12 107 TRP A O 1
ATOM 778 N N . LYS A 1 108 ? -2.355 -5.425 -8.157 1.00 96.19 108 LYS A N 1
ATOM 779 C CA . LYS A 1 108 ? -2.996 -4.156 -8.459 1.00 96.19 108 LYS A CA 1
ATOM 780 C C . LYS A 1 108 ? -4.133 -3.985 -7.462 1.00 96.19 108 LYS A C 1
ATOM 782 O O . LYS A 1 108 ? -5.130 -4.697 -7.584 1.00 96.19 108 LYS A O 1
ATOM 787 N N . VAL A 1 109 ? -3.989 -3.065 -6.517 1.00 95.00 109 VAL A N 1
ATOM 788 C CA . VAL A 1 109 ? -4.970 -2.841 -5.443 1.00 95.00 109 VAL A CA 1
ATOM 789 C C . VAL A 1 109 ? -5.627 -1.472 -5.628 1.00 95.00 109 VAL A C 1
ATOM 791 O O . VAL A 1 109 ? -4.924 -0.534 -6.005 1.00 95.00 109 VAL A O 1
ATOM 794 N N . PRO A 1 110 ? -6.956 -1.329 -5.489 1.00 93.62 110 PRO A N 1
ATOM 795 C CA . PRO A 1 110 ? -7.612 -0.023 -5.558 1.00 93.62 110 PRO A CA 1
ATOM 796 C C . PRO A 1 110 ? -7.081 0.932 -4.485 1.00 93.62 110 PRO A C 1
ATOM 798 O O . PRO A 1 110 ? -6.812 0.514 -3.370 1.00 93.62 110 PRO A O 1
ATOM 801 N N . VAL A 1 111 ? -6.948 2.214 -4.819 1.00 92.56 111 VAL A N 1
ATOM 802 C CA . VAL A 1 111 ? -6.647 3.278 -3.849 1.00 92.56 111 VAL A CA 1
ATOM 803 C C . VAL A 1 111 ? -7.859 4.181 -3.759 1.00 92.56 111 VAL A C 1
ATOM 805 O O . VAL A 1 111 ? -8.288 4.722 -4.781 1.00 92.56 111 VAL A O 1
ATOM 808 N N . MET A 1 112 ? -8.383 4.378 -2.554 1.00 86.25 112 MET A N 1
ATOM 809 C CA . MET A 1 112 ? -9.478 5.310 -2.312 1.00 86.25 112 MET A CA 1
ATOM 810 C C . MET A 1 112 ? -8.940 6.741 -2.196 1.00 86.25 112 MET A C 1
ATOM 812 O O . MET A 1 112 ? -7.975 7.024 -1.484 1.00 86.25 112 MET A O 1
ATOM 816 N N . GLY A 1 113 ? -9.545 7.669 -2.939 1.00 90.62 113 GLY A N 1
ATOM 817 C CA . GLY A 1 113 ? -9.089 9.057 -2.987 1.00 90.62 113 GLY A CA 1
ATOM 818 C C . GLY A 1 113 ? -7.811 9.249 -3.808 1.00 90.62 113 GLY A C 1
ATOM 819 O O . GLY A 1 113 ? -7.606 8.593 -4.833 1.00 90.62 113 GLY A O 1
ATOM 820 N N . ALA A 1 114 ? -6.984 10.216 -3.404 1.00 96.62 114 ALA A N 1
ATOM 821 C CA . ALA A 1 114 ? -5.784 10.600 -4.140 1.00 96.62 114 ALA A CA 1
ATOM 822 C C . ALA A 1 114 ? -4.715 9.502 -4.052 1.00 96.62 114 ALA A C 1
ATOM 824 O O . ALA A 1 114 ? -4.530 8.920 -2.991 1.00 96.62 114 ALA A O 1
ATOM 825 N N . ALA A 1 115 ? -3.952 9.261 -5.121 1.00 96.94 115 ALA A N 1
ATOM 826 C CA . ALA A 1 115 ? -2.822 8.325 -5.084 1.00 96.94 115 ALA A CA 1
ATOM 827 C C . ALA A 1 115 ? -1.573 8.954 -4.425 1.00 96.94 115 ALA A C 1
ATOM 829 O O . ALA A 1 115 ? -0.524 9.116 -5.056 1.00 96.94 115 ALA A O 1
ATOM 830 N N . THR A 1 116 ? -1.710 9.381 -3.172 1.00 98.00 116 THR A N 1
ATOM 831 C CA . THR A 1 116 ? -0.596 9.785 -2.305 1.00 98.00 116 THR A CA 1
ATOM 832 C C . THR A 1 116 ? 0.144 8.560 -1.776 1.00 98.00 116 THR A C 1
ATOM 834 O O . THR A 1 116 ? -0.416 7.469 -1.765 1.00 98.00 116 THR A O 1
ATOM 837 N N . ASP A 1 117 ? 1.389 8.724 -1.338 1.00 97.00 117 ASP A N 1
ATOM 838 C CA . ASP A 1 117 ? 2.160 7.673 -0.673 1.00 97.00 117 ASP A CA 1
ATOM 839 C C . ASP A 1 117 ? 1.430 7.185 0.584 1.00 97.00 117 ASP A C 1
ATOM 841 O O . ASP A 1 117 ? 1.321 5.976 0.774 1.00 97.00 117 ASP A O 1
ATOM 845 N N . THR A 1 118 ? 0.821 8.099 1.351 1.00 95.94 118 THR A N 1
ATOM 846 C CA . THR A 1 118 ? -0.070 7.764 2.476 1.00 95.94 118 THR A CA 1
ATOM 847 C C . THR A 1 118 ? -1.203 6.819 2.063 1.00 95.94 118 THR A C 1
ATOM 849 O O . THR A 1 118 ? -1.340 5.739 2.631 1.00 95.94 118 THR A O 1
ATOM 852 N N . ASN A 1 119 ? -1.993 7.174 1.044 1.00 95.12 119 ASN A N 1
ATOM 853 C CA . ASN A 1 119 ? -3.139 6.354 0.635 1.00 95.12 119 ASN A CA 1
ATOM 854 C C . ASN A 1 119 ? -2.709 5.066 -0.080 1.00 95.12 119 ASN A C 1
ATOM 856 O O . ASN A 1 119 ? -3.419 4.067 -0.044 1.00 95.12 119 ASN A O 1
ATOM 860 N N . ILE A 1 120 ? -1.561 5.085 -0.756 1.00 96.75 120 ILE A N 1
ATOM 861 C CA . ILE A 1 120 ? -0.956 3.904 -1.375 1.00 96.75 120 ILE A CA 1
ATOM 862 C C . ILE A 1 120 ? -0.530 2.893 -0.315 1.00 96.75 120 ILE A C 1
ATOM 864 O O . ILE A 1 120 ? -0.759 1.702 -0.510 1.00 96.75 120 ILE A O 1
ATOM 868 N N . PHE A 1 121 ? 0.125 3.358 0.751 1.00 95.62 121 PHE A N 1
ATOM 869 C CA . PHE A 1 121 ? 0.560 2.500 1.842 1.00 95.62 121 PHE A CA 1
ATOM 870 C C . PHE A 1 121 ? -0.650 1.890 2.547 1.00 95.62 121 PHE A C 1
ATOM 872 O O . PHE A 1 121 ? -0.728 0.666 2.592 1.00 95.62 121 PHE A O 1
ATOM 879 N N . ALA A 1 122 ? -1.621 2.724 2.946 1.00 91.62 122 ALA A N 1
ATOM 880 C CA . ALA A 1 122 ? -2.873 2.276 3.556 1.00 91.62 122 ALA A CA 1
ATOM 881 C C . ALA A 1 122 ? -3.564 1.208 2.695 1.00 91.62 122 ALA A C 1
ATOM 883 O O . ALA A 1 122 ? -3.750 0.091 3.143 1.00 91.62 122 ALA A O 1
ATOM 884 N N . ALA A 1 123 ? -3.767 1.463 1.397 1.00 91.69 123 ALA A N 1
ATOM 885 C CA . ALA A 1 123 ? -4.405 0.490 0.508 1.00 91.69 123 ALA A CA 1
ATOM 886 C C . ALA A 1 123 ? -3.667 -0.861 0.396 1.00 91.69 123 ALA A C 1
ATOM 888 O O . ALA A 1 123 ? -4.281 -1.871 0.060 1.00 91.69 123 ALA A O 1
ATOM 889 N N . CYS A 1 124 ? -2.345 -0.901 0.599 1.00 94.00 124 CYS A N 1
ATOM 890 C CA . CYS A 1 124 ? -1.619 -2.168 0.665 1.00 94.00 124 CYS A CA 1
ATOM 891 C C . CYS A 1 124 ? -1.739 -2.826 2.044 1.00 94.00 124 CYS A C 1
ATOM 893 O O . CYS A 1 124 ? -1.902 -4.044 2.106 1.00 94.00 124 CYS A O 1
ATOM 895 N N . GLU A 1 125 ? -1.637 -2.038 3.114 1.00 90.19 125 GLU A N 1
ATOM 896 C CA . GLU A 1 125 ? -1.741 -2.490 4.503 1.00 90.19 125 GLU A CA 1
ATOM 897 C C . GLU A 1 125 ? -3.131 -3.060 4.804 1.00 90.19 125 GLU A C 1
ATOM 899 O O . GLU A 1 125 ? -3.205 -4.186 5.289 1.00 90.19 125 GLU A O 1
ATOM 904 N N . ASP A 1 126 ? -4.188 -2.396 4.318 1.00 84.94 126 ASP A N 1
ATOM 905 C CA . ASP A 1 126 ? -5.601 -2.829 4.289 1.00 84.94 126 ASP A CA 1
ATOM 906 C C . ASP A 1 126 ? -5.819 -4.160 3.547 1.00 84.94 126 ASP A C 1
ATOM 908 O O . ASP A 1 126 ? -6.926 -4.666 3.396 1.00 84.94 126 ASP A O 1
ATOM 912 N N . CYS A 1 127 ? -4.751 -4.715 2.995 1.00 84.44 127 CYS A N 1
ATOM 913 C CA . CYS A 1 127 ? -4.744 -5.927 2.215 1.00 84.44 127 CYS A CA 1
ATOM 914 C C . CYS A 1 127 ? -3.779 -6.981 2.795 1.00 84.44 127 CYS A C 1
ATOM 916 O O . CYS A 1 127 ? -3.523 -8.009 2.158 1.00 84.44 127 CYS A O 1
ATOM 918 N N . GLY A 1 128 ? -3.167 -6.715 3.956 1.00 86.94 128 GLY A N 1
ATOM 919 C CA . GLY A 1 128 ? -2.074 -7.519 4.510 1.00 86.94 128 GLY A CA 1
ATOM 920 C C . GLY A 1 128 ? -0.837 -7.561 3.599 1.00 86.94 128 GLY A C 1
ATOM 921 O O . GLY A 1 128 ? -0.070 -8.528 3.609 1.00 86.94 128 GLY A O 1
ATOM 922 N N . MET A 1 129 ? -0.660 -6.548 2.748 1.00 92.81 129 MET A N 1
ATOM 923 C CA . MET A 1 129 ? 0.431 -6.433 1.780 1.00 92.81 129 MET A CA 1
ATOM 924 C C . MET A 1 129 ? 1.314 -5.236 2.113 1.00 92.81 129 MET A C 1
ATOM 926 O O . MET A 1 129 ? 0.999 -4.399 2.949 1.00 92.81 129 MET A O 1
ATOM 930 N N . LEU A 1 130 ? 2.429 -5.115 1.399 1.00 96.19 130 LEU A N 1
ATOM 931 C CA . LEU A 1 130 ? 3.266 -3.920 1.459 1.00 96.19 130 LEU A CA 1
ATOM 932 C C . LEU A 1 130 ? 3.442 -3.339 0.060 1.00 96.19 130 LEU A C 1
ATOM 934 O O . LEU A 1 130 ? 3.501 -4.098 -0.916 1.00 96.19 130 LEU A O 1
ATOM 938 N N . PRO A 1 131 ? 3.590 -2.015 -0.088 1.00 97.25 131 PRO A N 1
ATOM 939 C CA . PRO A 1 131 ? 4.041 -1.466 -1.353 1.00 97.25 131 PRO A CA 1
ATOM 940 C C . PRO A 1 131 ? 5.479 -1.944 -1.638 1.00 97.25 131 PRO A C 1
ATOM 942 O O . PRO A 1 131 ? 6.314 -1.995 -0.730 1.00 97.25 131 PRO A O 1
ATOM 945 N N . PRO A 1 132 ? 5.839 -2.298 -2.884 1.00 97.00 132 PRO A N 1
ATOM 946 C CA . PRO A 1 132 ? 7.208 -2.658 -3.202 1.00 97.00 132 PRO A CA 1
ATOM 947 C C . PRO A 1 132 ? 8.095 -1.419 -3.162 1.00 97.00 132 PRO A C 1
ATOM 949 O O . PRO A 1 132 ? 7.769 -0.380 -3.746 1.00 97.00 132 PRO A O 1
ATOM 952 N N . CYS A 1 133 ? 9.274 -1.567 -2.564 1.00 95.38 133 CYS A N 1
ATOM 953 C CA . CYS A 1 133 ? 10.307 -0.549 -2.636 1.00 95.38 133 CYS A CA 1
ATOM 954 C C . CYS A 1 133 ? 10.630 -0.204 -4.090 1.00 95.38 133 CYS A C 1
ATOM 956 O O . CYS A 1 133 ? 10.596 -1.058 -4.984 1.00 95.38 133 CYS A O 1
ATOM 958 N N . GLN A 1 134 ? 10.973 1.060 -4.316 1.00 92.06 134 GLN A N 1
ATOM 959 C CA . GLN A 1 134 ? 11.167 1.590 -5.654 1.00 92.06 134 GLN A CA 1
ATOM 960 C C . GLN A 1 134 ? 12.361 0.927 -6.355 1.00 92.06 134 GLN A C 1
ATOM 962 O O . GLN A 1 134 ? 12.304 0.674 -7.556 1.00 92.06 134 GLN A O 1
ATOM 967 N N . ALA A 1 135 ? 13.426 0.613 -5.619 1.00 92.56 135 ALA A N 1
ATOM 968 C CA . ALA A 1 135 ? 14.571 -0.123 -6.142 1.00 92.56 135 ALA A CA 1
ATOM 969 C C . ALA A 1 135 ? 15.275 -0.934 -5.043 1.00 92.56 135 ALA A C 1
ATOM 971 O O . ALA A 1 135 ? 14.794 -1.048 -3.913 1.00 92.56 135 ALA A O 1
ATOM 972 N N . THR A 1 136 ? 16.457 -1.462 -5.360 1.00 91.50 136 THR A N 1
ATOM 973 C CA . THR A 1 136 ? 17.355 -2.088 -4.385 1.00 91.50 136 THR A CA 1
ATOM 974 C C . THR A 1 136 ? 17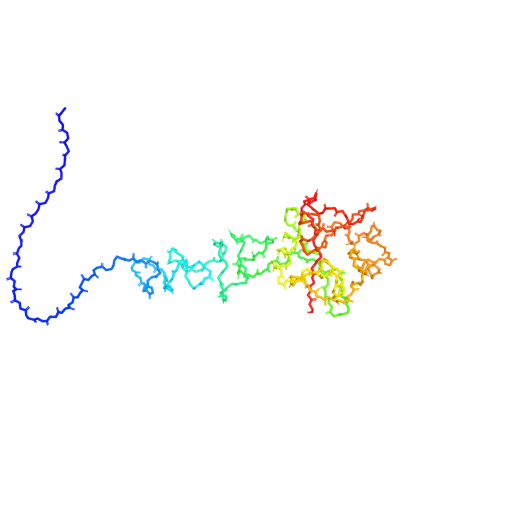.729 -1.139 -3.239 1.00 91.50 136 THR A C 1
ATOM 976 O O . THR A 1 136 ? 17.627 0.084 -3.354 1.00 91.50 136 THR A O 1
ATO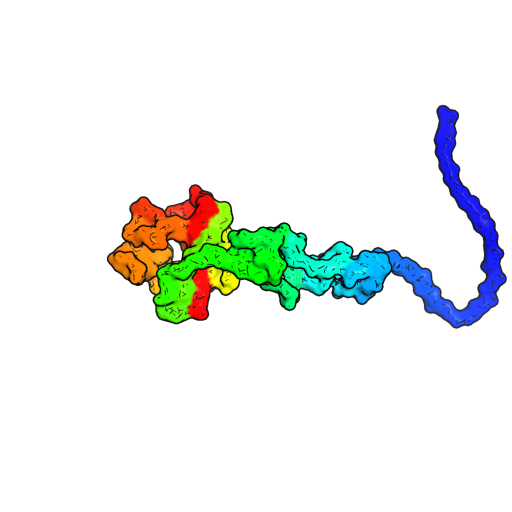M 979 N N . ALA A 1 137 ? 18.224 -1.711 -2.138 1.00 89.19 137 ALA A N 1
ATOM 980 C CA . ALA A 1 137 ? 18.651 -0.976 -0.949 1.00 89.19 137 ALA A CA 1
ATOM 981 C C . ALA A 1 137 ? 19.588 0.204 -1.285 1.00 89.19 137 ALA A C 1
ATOM 983 O O . ALA A 1 137 ? 20.492 0.077 -2.113 1.00 89.19 137 ALA A O 1
ATOM 984 N N . GLY A 1 138 ? 19.372 1.342 -0.616 1.00 88.75 138 GLY A N 1
ATOM 985 C CA . GLY A 1 138 ? 20.117 2.588 -0.835 1.00 88.75 138 GLY A CA 1
ATOM 986 C C . GLY A 1 138 ? 19.443 3.593 -1.777 1.00 88.75 138 GLY A C 1
ATOM 987 O O . GLY A 1 138 ? 19.986 4.676 -1.982 1.00 88.75 138 GLY A O 1
ATOM 988 N N . CYS A 1 139 ? 18.271 3.275 -2.334 1.00 93.75 139 CYS A N 1
ATOM 989 C CA . CYS A 1 139 ? 17.475 4.256 -3.066 1.00 93.75 139 CYS A CA 1
ATOM 990 C C . CYS A 1 139 ? 16.835 5.284 -2.119 1.00 93.75 139 CYS A C 1
ATOM 992 O O . CYS A 1 139 ? 16.287 4.918 -1.085 1.00 93.75 139 CYS A O 1
ATOM 994 N N . THR A 1 140 ? 16.872 6.566 -2.493 1.00 94.31 140 THR A N 1
ATOM 995 C CA . THR A 1 140 ? 16.341 7.687 -1.689 1.00 94.31 140 THR A CA 1
ATOM 996 C C . THR A 1 140 ? 14.820 7.645 -1.501 1.00 94.31 140 THR A C 1
ATOM 998 O O . THR A 1 140 ? 14.307 8.265 -0.579 1.00 94.31 140 THR A O 1
ATOM 1001 N N . TYR A 1 141 ? 14.104 6.915 -2.359 1.00 93.94 141 TYR A N 1
ATOM 1002 C CA . TYR A 1 141 ? 12.646 6.749 -2.299 1.00 93.94 141 TYR A CA 1
ATOM 1003 C C . TYR A 1 141 ? 12.214 5.464 -1.583 1.00 93.94 141 TYR A C 1
ATOM 1005 O O . TYR A 1 141 ? 11.041 5.113 -1.607 1.00 93.94 141 TYR A O 1
ATOM 1013 N N . ASN A 1 142 ? 13.162 4.740 -0.985 1.00 94.19 142 ASN A N 1
ATOM 1014 C CA . ASN A 1 142 ? 12.855 3.617 -0.114 1.00 94.19 142 ASN A CA 1
ATOM 1015 C C . ASN A 1 142 ? 12.876 4.085 1.343 1.00 94.19 142 ASN A C 1
ATOM 1017 O O . ASN A 1 142 ? 13.724 4.891 1.731 1.00 94.19 142 ASN A O 1
ATOM 1021 N N . ASP A 1 143 ? 12.023 3.485 2.157 1.00 94.19 143 ASP A N 1
ATOM 1022 C CA . ASP A 1 143 ? 12.036 3.572 3.613 1.00 94.19 143 ASP A CA 1
ATOM 1023 C C . ASP A 1 143 ? 11.733 2.186 4.213 1.00 94.19 143 ASP A C 1
ATOM 1025 O O . ASP A 1 143 ? 11.872 1.166 3.534 1.00 94.19 143 ASP A O 1
ATOM 1029 N N . ASN A 1 144 ? 11.369 2.136 5.494 1.00 94.31 144 ASN A N 1
ATOM 1030 C CA . ASN A 1 144 ? 11.063 0.884 6.186 1.00 94.31 144 ASN A CA 1
ATOM 1031 C C . ASN A 1 144 ? 9.607 0.417 6.004 1.00 94.31 144 ASN A C 1
ATOM 1033 O O . ASN A 1 144 ? 9.264 -0.638 6.527 1.00 94.31 144 ASN A O 1
ATOM 1037 N N . LEU A 1 145 ? 8.769 1.184 5.299 1.00 95.06 145 LEU A N 1
ATOM 1038 C CA . LEU A 1 145 ? 7.361 0.861 5.045 1.00 95.06 145 LEU A CA 1
ATOM 1039 C C . LEU A 1 145 ? 7.179 0.061 3.747 1.00 95.06 145 LEU A C 1
ATOM 1041 O O . LEU A 1 145 ? 6.128 -0.525 3.511 1.00 95.06 145 LEU A O 1
ATOM 1045 N N . CYS A 1 146 ? 8.208 0.000 2.899 1.00 96.31 146 CYS A N 1
ATOM 1046 C CA . CYS A 1 146 ? 8.164 -0.743 1.648 1.00 96.31 146 CYS A CA 1
ATOM 1047 C C . CYS A 1 146 ? 8.826 -2.130 1.735 1.00 96.31 146 CYS A C 1
ATOM 1049 O O . CYS A 1 146 ? 9.798 -2.358 2.458 1.00 96.31 146 CYS A O 1
ATOM 1051 N N . ALA A 1 147 ? 8.350 -3.067 0.913 1.00 97.00 147 ALA A N 1
ATOM 1052 C CA . ALA A 1 147 ? 8.928 -4.400 0.782 1.00 97.00 147 ALA A CA 1
ATOM 1053 C C . ALA A 1 147 ? 10.073 -4.440 -0.242 1.00 97.00 147 ALA A C 1
ATOM 1055 O O . ALA A 1 147 ? 9.915 -4.106 -1.423 1.00 97.00 147 ALA A O 1
ATOM 1056 N N . GLN A 1 148 ? 11.245 -4.914 0.186 1.00 96.06 148 GLN A N 1
ATOM 1057 C CA . GLN A 1 148 ? 12.433 -4.990 -0.663 1.00 96.06 148 GLN A CA 1
ATOM 1058 C C . GLN A 1 148 ? 12.418 -6.239 -1.566 1.00 96.06 148 GLN A C 1
ATOM 1060 O O . GLN A 1 148 ? 12.973 -7.291 -1.242 1.00 96.06 148 GLN A O 1
ATOM 1065 N N . THR A 1 149 ? 11.802 -6.102 -2.741 1.00 95.38 149 THR A N 1
ATOM 1066 C CA . THR A 1 149 ? 11.659 -7.194 -3.722 1.00 95.38 149 THR A CA 1
ATOM 1067 C C . THR A 1 149 ? 12.938 -7.534 -4.497 1.00 95.38 149 THR A C 1
ATOM 1069 O O . THR A 1 149 ? 13.050 -8.623 -5.052 1.00 95.38 149 THR A O 1
ATOM 1072 N N . ASN A 1 150 ? 13.906 -6.611 -4.569 1.00 93.06 150 ASN A N 1
ATOM 1073 C CA . ASN A 1 150 ? 15.118 -6.648 -5.408 1.00 93.06 150 ASN A CA 1
ATOM 1074 C C . ASN A 1 150 ? 14.871 -6.830 -6.918 1.00 93.06 150 ASN A C 1
ATOM 1076 O O . ASN A 1 150 ? 15.804 -7.073 -7.685 1.00 93.06 150 ASN A O 1
ATOM 1080 N N . ASN A 1 151 ? 13.620 -6.708 -7.347 1.00 93.06 151 ASN A N 1
ATOM 1081 C CA . ASN A 1 151 ? 13.198 -6.864 -8.732 1.00 93.06 151 ASN A CA 1
ATOM 1082 C C . ASN A 1 151 ? 13.333 -5.549 -9.506 1.00 93.06 151 ASN A C 1
ATOM 1084 O O . ASN A 1 151 ? 13.856 -5.516 -10.621 1.00 93.06 151 ASN A O 1
ATOM 1088 N N . GLU A 1 152 ? 12.921 -4.447 -8.882 1.00 92.69 152 GLU A N 1
ATOM 1089 C CA . GLU A 1 152 ? 13.223 -3.107 -9.366 1.00 92.69 152 GLU A CA 1
ATOM 1090 C C . GLU A 1 152 ? 14.642 -2.713 -8.938 1.00 92.69 152 GLU A C 1
ATOM 1092 O O . GLU A 1 152 ? 15.050 -2.895 -7.792 1.00 92.69 152 GLU A O 1
ATOM 1097 N N . THR A 1 153 ? 15.426 -2.183 -9.873 1.00 90.56 153 THR A N 1
ATOM 1098 C CA . THR A 1 153 ? 16.864 -1.907 -9.662 1.00 90.56 153 THR A CA 1
ATOM 1099 C C . THR A 1 153 ? 17.257 -0.475 -9.995 1.00 90.56 153 THR A C 1
ATOM 1101 O O . THR A 1 153 ? 18.401 -0.075 -9.787 1.00 90.56 153 THR A O 1
ATOM 1104 N N . SER A 1 154 ? 16.323 0.321 -10.515 1.00 91.38 154 SER A N 1
ATOM 1105 C CA . SER A 1 154 ? 16.610 1.651 -11.035 1.00 91.38 154 SER A CA 1
ATOM 1106 C C . SER A 1 154 ? 15.974 2.714 -10.148 1.00 91.38 154 SER A C 1
ATOM 1108 O O . SER A 1 154 ? 14.760 2.892 -10.180 1.00 91.38 154 SER A O 1
ATOM 1110 N N . CYS A 1 155 ? 16.794 3.402 -9.344 1.00 92.06 155 CYS A N 1
ATOM 1111 C CA . CYS A 1 155 ? 16.300 4.377 -8.373 1.00 92.06 155 CYS A CA 1
ATOM 1112 C C . CYS A 1 155 ? 15.660 5.600 -9.060 1.00 92.06 155 CYS A C 1
ATOM 1114 O O . CYS A 1 155 ? 16.279 6.202 -9.937 1.00 92.06 155 CYS A O 1
ATOM 1116 N N . GLY A 1 156 ? 14.443 5.969 -8.663 1.00 88.44 156 GLY A N 1
ATOM 1117 C CA . GLY A 1 156 ? 13.638 7.038 -9.267 1.00 88.44 156 GLY A CA 1
ATOM 1118 C C . GLY A 1 156 ? 12.890 6.640 -10.542 1.00 88.44 156 GLY A C 1
ATOM 1119 O O . GLY A 1 156 ? 12.253 7.489 -11.156 1.00 88.44 156 GLY A O 1
ATOM 1120 N N . ASN A 1 157 ? 12.946 5.362 -10.924 1.00 92.31 157 ASN A N 1
ATOM 1121 C CA . ASN A 1 157 ? 12.325 4.835 -12.132 1.00 92.31 157 ASN A CA 1
ATOM 1122 C C . ASN A 1 157 ? 11.347 3.677 -11.814 1.00 92.31 157 ASN A C 1
ATOM 1124 O O . ASN A 1 157 ? 11.625 2.530 -12.173 1.00 92.31 157 ASN A O 1
ATOM 1128 N N . PRO A 1 158 ? 10.229 3.937 -11.109 1.00 92.94 158 PRO A N 1
ATOM 1129 C CA . PRO A 1 158 ? 9.328 2.891 -10.623 1.00 92.94 158 PRO A CA 1
ATOM 1130 C C . PRO A 1 158 ? 8.683 2.090 -11.750 1.00 92.94 158 PRO A C 1
ATOM 1132 O O . PRO A 1 158 ? 8.436 2.604 -12.849 1.00 92.94 158 PRO A O 1
ATOM 1135 N N . MET A 1 159 ? 8.394 0.827 -11.435 1.00 95.38 159 MET A N 1
ATOM 1136 C CA . MET A 1 159 ? 7.802 -0.182 -12.315 1.00 95.38 159 MET A CA 1
ATOM 1137 C C . MET A 1 159 ? 8.570 -0.448 -13.619 1.00 95.38 159 MET A C 1
ATOM 1139 O O . MET A 1 159 ? 8.009 -1.040 -14.543 1.00 95.38 159 MET A O 1
ATOM 1143 N N . LEU A 1 160 ? 9.826 -0.009 -13.753 1.00 95.62 160 LEU A N 1
ATOM 1144 C CA . LEU A 1 160 ? 10.595 -0.211 -14.982 1.00 95.62 160 LEU A CA 1
ATOM 1145 C C . LEU A 1 160 ? 10.864 -1.702 -15.222 1.00 95.62 160 LEU A C 1
ATOM 1147 O O . LEU A 1 160 ? 10.647 -2.197 -16.329 1.00 95.62 160 LEU A O 1
ATOM 1151 N N . GLY A 1 161 ? 11.304 -2.424 -14.192 1.00 95.62 161 GLY A N 1
ATOM 1152 C CA . GLY A 1 161 ? 11.521 -3.866 -14.242 1.00 95.62 161 GLY A CA 1
ATOM 1153 C C . GLY A 1 161 ? 10.220 -4.629 -14.483 1.00 95.62 161 GLY A C 1
ATOM 1154 O O . GLY A 1 161 ? 10.163 -5.512 -15.342 1.00 95.62 161 GLY A O 1
ATOM 1155 N N . LEU A 1 162 ? 9.147 -4.239 -13.798 1.00 96.44 162 LEU A N 1
ATOM 1156 C CA . LEU A 1 162 ? 7.829 -4.843 -13.937 1.00 96.44 162 LEU A CA 1
ATOM 1157 C C . LEU A 1 162 ? 7.237 -4.613 -15.337 1.00 96.44 162 LEU A C 1
ATOM 1159 O O . LEU A 1 162 ? 6.690 -5.542 -15.928 1.00 96.44 162 LEU A O 1
ATOM 1163 N N . ALA A 1 163 ? 7.401 -3.422 -15.920 1.00 97.06 163 ALA A N 1
ATOM 1164 C CA . ALA A 1 163 ? 6.982 -3.132 -17.292 1.00 97.06 163 ALA A CA 1
ATOM 1165 C C . ALA A 1 163 ? 7.739 -3.992 -18.313 1.00 97.06 163 ALA A C 1
ATOM 1167 O O . ALA A 1 163 ? 7.134 -4.520 -19.252 1.00 97.06 163 ALA A O 1
ATOM 1168 N N . GLN A 1 164 ? 9.043 -4.197 -18.105 1.00 96.88 164 GLN A N 1
ATOM 1169 C CA . GLN A 1 164 ? 9.833 -5.112 -18.928 1.00 96.88 164 GLN A CA 1
ATOM 1170 C C . GLN A 1 164 ? 9.333 -6.553 -18.783 1.00 96.88 164 GLN A C 1
ATOM 1172 O O . GLN A 1 164 ? 9.168 -7.255 -19.779 1.00 96.88 164 GLN A O 1
ATOM 1177 N N . LYS A 1 165 ? 9.009 -6.983 -17.560 1.00 96.44 165 LYS A N 1
ATOM 1178 C CA . LYS A 1 165 ? 8.492 -8.327 -17.279 1.00 96.44 165 LYS A CA 1
ATOM 1179 C C . LYS A 1 165 ? 7.118 -8.589 -17.903 1.00 96.44 165 LYS A C 1
ATOM 1181 O O . LYS A 1 165 ? 6.909 -9.669 -18.452 1.00 96.44 165 LYS A O 1
ATOM 1186 N N . LEU A 1 166 ? 6.189 -7.642 -17.788 1.00 97.31 166 LEU A N 1
ATOM 1187 C CA . LEU A 1 166 ? 4.797 -7.796 -18.228 1.00 97.31 166 LEU A CA 1
ATOM 1188 C C . LEU A 1 166 ? 4.621 -7.543 -19.726 1.00 97.31 166 LEU A C 1
ATOM 1190 O O . LEU A 1 166 ? 3.865 -8.242 -20.394 1.00 97.31 166 LEU A O 1
ATOM 1194 N N . CYS A 1 167 ? 5.311 -6.532 -20.247 1.00 97.50 167 CYS A N 1
ATOM 1195 C CA . CYS A 1 167 ? 5.026 -5.957 -21.556 1.00 97.50 167 CYS A CA 1
ATOM 1196 C C . CYS A 1 167 ? 6.258 -5.871 -22.472 1.00 97.50 167 CYS A C 1
ATOM 1198 O O . CYS A 1 167 ? 6.117 -5.434 -23.614 1.00 97.50 167 CYS A O 1
ATOM 1200 N N . ASN A 1 168 ? 7.456 -6.248 -21.998 1.00 97.31 168 ASN A N 1
ATOM 1201 C CA . ASN A 1 168 ? 8.726 -6.084 -22.719 1.00 97.31 168 ASN A CA 1
ATOM 1202 C C . ASN A 1 168 ? 8.923 -4.642 -23.237 1.00 97.31 168 ASN A C 1
ATOM 1204 O O . ASN A 1 168 ? 9.273 -4.407 -24.396 1.00 97.31 168 ASN A O 1
ATOM 1208 N N . THR A 1 169 ? 8.586 -3.666 -22.389 1.00 96.88 169 THR A N 1
ATOM 1209 C CA . THR A 1 169 ? 8.598 -2.231 -22.703 1.00 96.88 169 THR A CA 1
ATOM 1210 C C . THR A 1 169 ? 8.747 -1.396 -21.424 1.00 96.88 169 THR A C 1
ATOM 1212 O O . THR A 1 169 ? 8.976 -1.937 -20.346 1.00 96.88 169 THR A O 1
ATOM 1215 N N . ASN A 1 170 ? 8.618 -0.073 -21.537 1.00 96.31 170 ASN A N 1
ATOM 1216 C CA . ASN A 1 170 ? 8.657 0.868 -20.417 1.00 96.31 170 ASN A CA 1
ATOM 1217 C C . ASN A 1 170 ? 7.242 1.196 -19.900 1.00 96.31 170 ASN A C 1
ATOM 1219 O O . ASN A 1 170 ? 6.273 1.061 -20.654 1.00 96.31 170 ASN A O 1
ATOM 1223 N N . PRO A 1 171 ? 7.096 1.717 -18.666 1.00 96.25 171 PRO A N 1
ATOM 1224 C CA . PRO A 1 171 ? 5.785 1.930 -18.047 1.00 96.25 171 PRO A CA 1
ATOM 1225 C C . PRO A 1 171 ? 4.754 2.721 -18.882 1.00 96.25 171 PRO A C 1
ATOM 1227 O O . PRO A 1 171 ? 3.623 2.246 -18.981 1.00 96.25 171 PRO A O 1
ATOM 1230 N N . PRO A 1 172 ? 5.094 3.825 -19.594 1.00 96.69 172 PRO A N 1
ATOM 1231 C CA . PRO A 1 172 ? 4.123 4.543 -20.435 1.00 96.69 172 PRO A CA 1
ATOM 1232 C C . PRO A 1 172 ? 3.459 3.686 -21.517 1.00 96.69 172 PRO A C 1
ATOM 1234 O O . PRO A 1 172 ? 2.369 4.001 -21.988 1.00 96.69 172 PRO A O 1
ATOM 1237 N N . SER A 1 173 ? 4.158 2.643 -21.970 1.00 97.38 173 SER A N 1
ATOM 1238 C CA . SER A 1 173 ? 3.773 1.783 -23.092 1.00 97.38 173 SER A CA 1
ATOM 1239 C C . SER A 1 173 ? 3.243 0.420 -22.642 1.00 97.38 173 SER A C 1
ATOM 1241 O O . SER A 1 173 ? 2.946 -0.423 -23.484 1.00 97.38 173 SER A O 1
ATOM 1243 N N . CYS A 1 174 ? 3.123 0.186 -21.333 1.00 97.56 174 CYS A N 1
ATOM 1244 C CA . CYS A 1 174 ? 2.605 -1.056 -20.778 1.00 97.56 174 CYS A CA 1
ATOM 1245 C C . CYS A 1 174 ? 1.178 -0.839 -20.272 1.00 97.56 174 CYS A C 1
ATOM 1247 O O . CYS A 1 174 ? 0.973 -0.383 -19.151 1.00 97.56 174 CYS A O 1
ATOM 1249 N N . ALA A 1 175 ? 0.185 -1.193 -21.094 1.00 96.62 175 ALA A N 1
ATOM 1250 C CA . ALA A 1 175 ? -1.228 -0.983 -20.769 1.00 96.62 175 ALA A CA 1
ATOM 1251 C C . ALA A 1 175 ? -1.678 -1.671 -19.468 1.00 96.62 175 ALA A C 1
ATOM 1253 O O . ALA A 1 175 ? -2.617 -1.214 -18.824 1.00 96.62 175 ALA A O 1
ATOM 1254 N N . MET A 1 176 ? -0.983 -2.736 -19.053 1.00 96.44 176 MET A N 1
ATOM 1255 C CA . MET A 1 176 ? -1.241 -3.423 -17.783 1.00 96.44 176 MET A CA 1
ATOM 1256 C C . MET A 1 176 ? -0.917 -2.565 -16.551 1.00 96.44 176 MET A C 1
ATOM 1258 O O . MET A 1 176 ? -1.457 -2.833 -15.483 1.00 96.44 176 MET A O 1
ATOM 1262 N N . LEU A 1 177 ? -0.061 -1.549 -16.694 1.00 97.25 177 LEU A N 1
ATOM 1263 C CA . LEU A 1 177 ? 0.372 -0.671 -15.603 1.00 97.25 177 LEU A CA 1
ATOM 1264 C C . LEU A 1 177 ? -0.340 0.683 -15.591 1.00 97.25 177 LEU A C 1
ATOM 1266 O O . LEU A 1 177 ? -0.116 1.483 -14.688 1.00 97.25 177 LEU A O 1
ATOM 1270 N N . TRP A 1 178 ? -1.186 0.974 -16.580 1.00 97.19 178 TRP A N 1
ATOM 1271 C CA . TRP A 1 178 ? -1.872 2.260 -16.627 1.00 97.19 178 TRP A CA 1
ATOM 1272 C C . TRP A 1 178 ? -2.830 2.436 -15.446 1.00 97.19 178 TRP A C 1
ATOM 1274 O O . TRP A 1 178 ? -3.641 1.559 -15.139 1.00 97.19 178 TRP A O 1
ATOM 1284 N N . GLY A 1 179 ? -2.738 3.600 -14.807 1.00 97.25 179 GLY A N 1
ATOM 1285 C CA . GLY A 1 179 ? -3.471 3.937 -13.596 1.00 97.25 179 GLY A CA 1
ATOM 1286 C C . GLY A 1 179 ? -2.945 3.254 -12.333 1.00 97.25 179 GLY A C 1
ATOM 1287 O O . GLY A 1 179 ? -3.641 3.307 -11.324 1.00 97.25 179 GLY A O 1
ATOM 1288 N N . ILE A 1 180 ? -1.772 2.611 -12.385 1.00 98.12 180 ILE A N 1
ATOM 1289 C CA . ILE A 1 180 ? -1.087 2.055 -11.213 1.00 98.12 180 ILE A CA 1
ATOM 1290 C C . ILE A 1 180 ? -0.019 3.042 -10.747 1.00 98.12 180 ILE A C 1
ATOM 1292 O O . ILE A 1 180 ? 0.784 3.526 -11.550 1.00 98.12 180 ILE A O 1
ATOM 1296 N N . TYR A 1 181 ? -0.023 3.329 -9.451 1.00 97.88 181 TYR A N 1
ATOM 1297 C CA . TYR A 1 181 ? 0.897 4.227 -8.770 1.00 97.88 181 TYR A CA 1
ATOM 1298 C C . TYR A 1 181 ? 1.750 3.429 -7.796 1.00 97.88 181 TYR A C 1
ATOM 1300 O O . TYR A 1 181 ? 1.264 2.526 -7.125 1.00 97.88 181 TYR A O 1
ATOM 1308 N N . GLN A 1 182 ? 3.043 3.724 -7.763 1.00 96.56 182 GLN A N 1
ATOM 1309 C CA . GLN A 1 182 ? 3.970 3.095 -6.836 1.00 96.56 182 GLN A CA 1
ATOM 1310 C C . GLN A 1 182 ? 4.341 4.086 -5.736 1.00 96.56 182 GLN A C 1
ATOM 1312 O O . GLN A 1 182 ? 4.525 5.275 -6.011 1.00 96.56 182 GLN A O 1
ATOM 1317 N N . TYR A 1 183 ? 4.463 3.555 -4.524 1.00 97.06 183 TYR A N 1
ATOM 1318 C CA . TYR A 1 183 ? 4.961 4.243 -3.341 1.00 97.06 183 TYR A CA 1
ATOM 1319 C C . TYR A 1 183 ? 6.380 4.793 -3.542 1.00 97.06 183 TYR A C 1
ATOM 1321 O O . TYR A 1 183 ? 7.237 4.117 -4.124 1.00 97.06 183 TYR A O 1
ATOM 1329 N N . MET A 1 184 ? 6.637 6.000 -3.044 1.00 95.62 184 MET A N 1
ATOM 1330 C CA . MET A 1 184 ? 7.884 6.749 -3.214 1.00 95.62 184 MET A CA 1
ATOM 1331 C C . MET A 1 184 ? 8.521 7.200 -1.883 1.00 95.62 184 MET A C 1
ATOM 1333 O O . MET A 1 184 ? 9.380 8.095 -1.872 1.00 95.62 184 MET A O 1
ATOM 1337 N N . GLY A 1 185 ? 8.147 6.565 -0.768 1.00 93.31 185 GLY A N 1
ATOM 1338 C CA . GLY A 1 185 ? 8.792 6.758 0.534 1.00 93.31 185 GLY A CA 1
ATOM 1339 C C . GLY A 1 185 ? 8.474 8.090 1.207 1.00 93.31 185 GLY A C 1
ATOM 1340 O O . GLY A 1 185 ? 9.344 8.629 1.887 1.00 93.31 185 GLY A O 1
ATOM 1341 N N . HIS A 1 186 ? 7.319 8.696 0.912 1.00 92.06 186 HIS A N 1
ATOM 1342 C CA . HIS A 1 186 ? 6.902 10.044 1.331 1.00 92.06 186 HIS A CA 1
ATOM 1343 C C . HIS A 1 186 ? 7.856 11.177 0.898 1.00 92.06 186 HIS A C 1
ATOM 1345 O O . HIS A 1 186 ? 7.685 12.344 1.260 1.00 92.06 186 HIS A O 1
ATOM 1351 N N . ASN A 1 187 ? 8.871 10.858 0.092 1.00 89.12 187 ASN A N 1
ATOM 1352 C CA . ASN A 1 187 ? 9.979 11.751 -0.245 1.00 89.12 187 ASN A CA 1
ATOM 1353 C C . ASN A 1 187 ? 9.824 12.391 -1.630 1.00 89.12 187 ASN A C 1
ATOM 1355 O O . ASN A 1 187 ? 10.577 13.304 -1.986 1.00 89.12 187 ASN A O 1
ATOM 1359 N N . TRP A 1 188 ? 8.873 11.919 -2.439 1.00 90.69 188 TRP A N 1
ATOM 1360 C CA . TRP A 1 188 ? 8.658 12.410 -3.794 1.00 90.69 188 TRP A CA 1
ATOM 1361 C C . TRP A 1 188 ? 7.413 13.302 -3.874 1.00 90.69 188 TRP A C 1
ATOM 1363 O O . TRP A 1 188 ? 6.297 12.870 -3.622 1.00 90.69 188 TRP A O 1
ATOM 1373 N N . ILE A 1 189 ? 7.631 14.574 -4.231 1.00 90.25 189 ILE A N 1
ATOM 1374 C CA . ILE A 1 189 ? 6.607 15.597 -4.523 1.00 90.25 189 ILE A CA 1
ATOM 1375 C C . ILE A 1 189 ? 5.424 15.575 -3.536 1.00 90.25 189 ILE A C 1
ATOM 1377 O O . ILE A 1 189 ? 4.334 15.131 -3.881 1.00 90.25 189 ILE A O 1
ATOM 1381 N N . ASN A 1 190 ? 5.626 16.133 -2.337 1.00 89.94 190 ASN A N 1
ATOM 1382 C CA . ASN A 1 190 ? 4.575 16.326 -1.327 1.00 89.94 190 ASN A CA 1
ATOM 1383 C C . ASN A 1 190 ? 3.703 15.075 -1.136 1.00 89.94 190 ASN A C 1
ATOM 1385 O O . ASN A 1 190 ? 2.508 15.131 -1.422 1.00 89.94 190 ASN A O 1
ATOM 1389 N N . ASP A 1 191 ? 4.303 13.968 -0.689 1.00 93.50 191 ASP A N 1
ATOM 1390 C CA . ASP A 1 191 ? 3.567 12.732 -0.399 1.00 93.50 191 ASP A CA 1
ATOM 1391 C C . ASP A 1 191 ? 2.894 12.098 -1.633 1.00 93.50 191 ASP A C 1
ATOM 1393 O O . ASP A 1 191 ? 1.887 11.416 -1.520 1.00 93.50 191 ASP A O 1
ATOM 1397 N N . SER A 1 192 ? 3.378 12.340 -2.853 1.00 96.75 192 SER A N 1
ATOM 1398 C CA . SER A 1 192 ? 2.747 11.757 -4.041 1.00 96.75 192 SER A CA 1
ATOM 1399 C C . SER A 1 192 ? 3.335 10.395 -4.373 1.00 96.75 192 SER A C 1
ATOM 1401 O O . SER A 1 192 ? 4.549 10.250 -4.468 1.00 96.75 192 SER A O 1
ATOM 1403 N N . GLY A 1 193 ? 2.471 9.445 -4.727 1.00 97.06 193 GLY A N 1
ATOM 1404 C CA . GLY A 1 193 ? 2.900 8.269 -5.469 1.00 97.06 193 GLY A CA 1
ATOM 1405 C C . GLY A 1 193 ? 3.269 8.621 -6.908 1.00 97.06 193 GLY A C 1
ATOM 1406 O O . GLY A 1 193 ? 2.805 9.617 -7.475 1.00 97.06 193 GLY A O 1
ATOM 1407 N N . CYS A 1 194 ? 4.068 7.772 -7.544 1.00 96.88 194 CYS A N 1
ATOM 1408 C CA . CYS A 1 194 ? 4.511 7.945 -8.926 1.00 96.88 194 CYS A CA 1
ATOM 1409 C C . CYS A 1 194 ? 3.885 6.862 -9.816 1.00 96.88 194 CYS A C 1
ATOM 1411 O O . CYS A 1 194 ? 4.150 5.671 -9.647 1.00 96.88 194 CYS A O 1
ATOM 1413 N N . GLY A 1 195 ? 3.037 7.269 -10.768 1.00 96.12 195 GLY A N 1
ATOM 1414 C CA . GLY A 1 195 ? 2.242 6.328 -11.567 1.00 96.12 195 GLY A CA 1
ATOM 1415 C C . GLY A 1 195 ? 2.515 6.316 -13.061 1.00 96.12 195 GLY A C 1
ATOM 1416 O O . GLY A 1 195 ? 3.055 7.265 -13.643 1.00 96.12 195 GLY A O 1
ATOM 1417 N N . ALA A 1 196 ? 2.112 5.217 -13.692 1.00 97.12 196 ALA A N 1
ATOM 1418 C CA . ALA A 1 196 ? 2.126 5.056 -15.138 1.00 97.12 196 ALA A CA 1
ATOM 1419 C C . ALA A 1 196 ? 0.741 5.368 -15.713 1.00 97.12 196 ALA A C 1
ATOM 1421 O O . ALA A 1 196 ? -0.276 4.858 -15.258 1.00 97.12 196 ALA A O 1
ATOM 1422 N N . GLU A 1 197 ? 0.704 6.194 -16.748 1.00 96.88 197 GLU A N 1
ATOM 1423 C CA . GLU A 1 197 ? -0.500 6.538 -17.501 1.00 96.88 197 GLU A CA 1
ATOM 1424 C C . GLU A 1 197 ? -0.218 6.326 -18.994 1.00 96.88 197 GLU A C 1
ATOM 1426 O O . GLU A 1 197 ? 0.934 6.176 -19.412 1.00 96.88 197 GLU A O 1
ATOM 1431 N N . SER A 1 198 ? -1.251 6.307 -19.835 1.00 95.94 198 SER A N 1
ATOM 1432 C CA . SER A 1 198 ? -1.050 6.129 -21.279 1.00 95.94 198 SER A CA 1
ATOM 1433 C C . SER A 1 198 ? -0.149 7.228 -21.852 1.00 95.94 198 SER A C 1
ATOM 1435 O O . SER A 1 198 ? -0.553 8.385 -21.955 1.00 95.94 198 SER A O 1
ATOM 1437 N N . GLY A 1 199 ? 1.074 6.863 -22.251 1.00 93.12 199 GLY A N 1
ATOM 1438 C CA . GLY A 1 199 ? 2.062 7.799 -22.794 1.00 93.12 199 GLY A CA 1
ATOM 1439 C C . GLY A 1 199 ? 2.748 8.706 -21.762 1.00 93.12 199 GLY A C 1
ATOM 1440 O O . GLY A 1 199 ? 3.554 9.543 -22.160 1.00 93.12 199 GLY A O 1
ATOM 1441 N N . SER A 1 200 ? 2.485 8.529 -20.464 1.00 94.94 200 SER A N 1
ATOM 1442 C CA . SER A 1 200 ? 3.113 9.297 -19.383 1.00 94.94 200 SER A CA 1
ATOM 1443 C C . SER A 1 200 ? 3.652 8.365 -18.304 1.00 94.94 200 SER A C 1
ATOM 1445 O O . SER A 1 200 ? 3.053 7.343 -17.979 1.00 94.94 200 SER A O 1
ATOM 1447 N N . TRP A 1 201 ? 4.793 8.713 -17.726 1.00 92.75 201 TRP A N 1
ATOM 1448 C CA . TRP A 1 201 ? 5.352 7.975 -16.603 1.00 92.75 201 TRP A CA 1
ATOM 1449 C C . TRP A 1 201 ? 5.837 8.915 -15.530 1.00 92.75 201 TRP A C 1
ATOM 1451 O O . TRP A 1 201 ? 6.307 10.015 -15.811 1.00 92.75 201 TRP A O 1
ATOM 1461 N N . CYS A 1 202 ? 5.679 8.438 -14.304 1.00 94.00 202 CYS A N 1
ATOM 1462 C CA . CYS A 1 202 ? 5.807 9.224 -13.102 1.00 94.00 202 CYS A CA 1
ATOM 1463 C C . CYS A 1 202 ? 4.870 10.426 -13.086 1.00 94.00 202 CYS A C 1
ATOM 1465 O O . CYS A 1 202 ? 5.254 11.563 -12.818 1.00 94.00 202 CYS A O 1
ATOM 1467 N N . SER A 1 203 ? 3.604 10.151 -13.397 1.00 96.75 203 SER A N 1
ATOM 1468 C CA . SER A 1 203 ? 2.525 11.106 -13.179 1.00 96.75 203 SER A CA 1
ATOM 1469 C C . SER A 1 203 ? 2.330 11.286 -11.669 1.00 96.75 203 SER A C 1
ATOM 1471 O O . SER A 1 203 ? 2.343 10.303 -10.931 1.00 96.75 203 SER A O 1
ATOM 1473 N N . ILE A 1 204 ? 2.153 12.533 -11.225 1.00 97.19 204 ILE A N 1
ATOM 1474 C CA . ILE A 1 204 ? 2.001 12.899 -9.806 1.00 97.19 204 ILE A CA 1
ATOM 1475 C C . ILE A 1 204 ? 0.680 12.336 -9.277 1.00 97.19 204 ILE A C 1
ATOM 1477 O O . ILE A 1 204 ? -0.384 12.820 -9.669 1.00 97.19 204 ILE A O 1
ATOM 1481 N N . GLY A 1 205 ? 0.746 11.332 -8.405 1.00 96.94 205 GLY A N 1
ATOM 1482 C CA . GLY A 1 205 ? -0.414 10.588 -7.918 1.00 96.94 205 GLY A CA 1
ATOM 1483 C C . GLY A 1 205 ? -1.437 11.419 -7.157 1.00 96.94 205 GLY A C 1
ATOM 1484 O O . GLY A 1 205 ? -2.631 11.207 -7.350 1.00 96.94 205 GLY A O 1
ATOM 1485 N N . ALA A 1 206 ? -1.016 12.466 -6.442 1.00 96.94 206 ALA A N 1
ATOM 1486 C CA . ALA A 1 206 ? -1.937 13.384 -5.768 1.00 96.94 206 ALA A CA 1
ATOM 1487 C C . ALA A 1 206 ? -2.955 14.069 -6.713 1.00 96.94 206 ALA A C 1
ATOM 1489 O O . ALA A 1 206 ? -4.005 14.529 -6.270 1.00 96.94 206 ALA A O 1
ATOM 1490 N N . ASN A 1 207 ? -2.686 14.114 -8.026 1.00 97.12 207 ASN A N 1
ATOM 1491 C CA . ASN A 1 207 ? -3.607 14.674 -9.022 1.00 97.12 207 ASN A CA 1
ATOM 1492 C C . ASN A 1 207 ? -4.649 13.672 -9.542 1.00 97.12 207 ASN A C 1
ATOM 1494 O O . ASN A 1 207 ? -5.516 14.051 -10.332 1.00 97.12 207 ASN A O 1
ATOM 1498 N N . PHE A 1 208 ? -4.559 12.401 -9.155 1.00 96.69 208 PHE A N 1
ATOM 1499 C CA . PHE A 1 208 ? -5.421 11.343 -9.659 1.00 96.69 208 PHE A CA 1
ATOM 1500 C C . PHE A 1 208 ? -6.156 10.664 -8.514 1.00 96.69 208 PHE A C 1
ATOM 1502 O O . PHE A 1 208 ? -5.559 10.279 -7.515 1.00 96.69 208 PHE A O 1
ATOM 1509 N N . GLN A 1 209 ? -7.466 10.528 -8.690 1.00 93.94 209 GLN A N 1
ATOM 1510 C CA . GLN A 1 209 ? -8.378 9.986 -7.692 1.00 93.94 209 GLN A CA 1
ATOM 1511 C C . GLN A 1 209 ? -8.818 8.580 -8.093 1.00 93.94 209 GLN A C 1
ATOM 1513 O O . GLN A 1 209 ? -9.014 8.328 -9.288 1.00 93.94 209 GLN A O 1
ATOM 1518 N N . ASN A 1 210 ? -9.037 7.711 -7.107 1.00 90.56 210 ASN A N 1
ATOM 1519 C CA . ASN A 1 210 ? -9.639 6.386 -7.271 1.00 90.56 21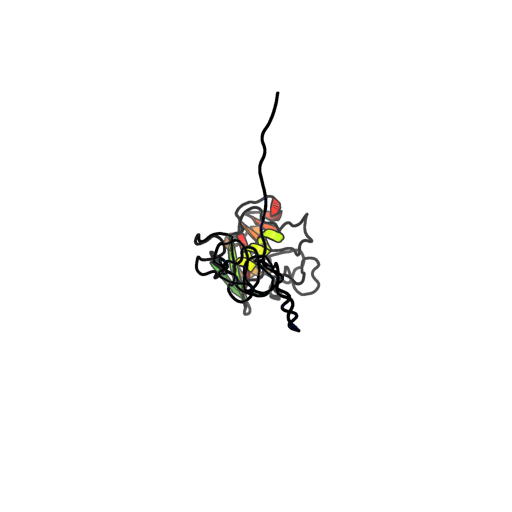0 ASN A CA 1
ATOM 1520 C C . ASN A 1 210 ? -8.905 5.545 -8.327 1.00 90.56 210 ASN A C 1
ATOM 1522 O O . ASN A 1 210 ? -9.489 5.035 -9.289 1.00 90.56 210 ASN A O 1
ATOM 1526 N N . LYS A 1 211 ? -7.578 5.512 -8.190 1.00 95.62 211 LYS A N 1
ATOM 1527 C CA . LYS A 1 211 ? -6.654 4.773 -9.054 1.00 95.62 211 LYS A CA 1
ATOM 1528 C C . LYS A 1 211 ? -6.299 3.443 -8.400 1.00 95.62 211 LYS A C 1
ATOM 1530 O O . LYS A 1 211 ? -7.064 2.909 -7.606 1.00 95.62 211 LYS A O 1
ATOM 1535 N N . PHE A 1 212 ? -5.163 2.883 -8.786 1.00 97.50 212 PHE A N 1
ATOM 1536 C CA . PHE A 1 212 ? -4.639 1.664 -8.207 1.00 97.50 212 PHE A CA 1
ATOM 1537 C C . PHE A 1 212 ? -3.221 1.889 -7.712 1.00 97.50 212 PHE A C 1
ATOM 1539 O O . PHE A 1 212 ? -2.489 2.717 -8.256 1.00 97.50 212 PHE A O 1
ATOM 1546 N N . THR A 1 213 ? -2.825 1.099 -6.731 1.00 97.31 213 THR A N 1
ATOM 1547 C CA . THR A 1 213 ? -1.461 0.986 -6.251 1.00 97.31 213 THR A CA 1
ATOM 1548 C C . THR A 1 213 ? -0.868 -0.365 -6.630 1.00 97.31 213 THR A C 1
ATOM 1550 O O . THR A 1 213 ? -1.585 -1.331 -6.922 1.00 97.31 213 THR A O 1
ATOM 1553 N N . LEU A 1 214 ? 0.458 -0.412 -6.671 1.00 97.38 214 LEU A N 1
ATOM 1554 C CA . LEU A 1 214 ? 1.211 -1.649 -6.740 1.00 97.38 214 LEU A CA 1
ATOM 1555 C C . LEU A 1 214 ? 1.505 -2.129 -5.314 1.00 97.38 214 LEU A C 1
ATOM 1557 O O . LEU A 1 214 ? 2.240 -1.459 -4.597 1.00 97.38 214 LEU A O 1
ATOM 1561 N N . CYS A 1 215 ? 1.001 -3.303 -4.943 1.00 97.38 215 CYS A N 1
ATOM 1562 C CA . CYS A 1 215 ? 1.323 -3.972 -3.677 1.00 97.38 215 CYS A CA 1
ATOM 1563 C C . CYS A 1 215 ? 2.023 -5.306 -3.940 1.00 97.38 215 CYS A C 1
ATOM 1565 O O . CYS A 1 215 ? 1.958 -5.844 -5.052 1.00 97.38 215 CYS A O 1
ATOM 1567 N N . VAL A 1 216 ? 2.705 -5.849 -2.934 1.00 97.44 216 VAL A N 1
ATOM 1568 C CA . VAL A 1 216 ? 3.380 -7.143 -3.026 1.00 97.44 216 VAL A CA 1
ATOM 1569 C C . VAL A 1 216 ? 3.179 -8.021 -1.798 1.00 97.44 216 VAL A C 1
ATOM 1571 O O . VAL A 1 216 ? 3.104 -7.540 -0.671 1.00 97.44 216 VAL A O 1
ATOM 1574 N N . THR A 1 217 ? 3.179 -9.329 -2.048 1.00 95.62 217 THR A N 1
ATOM 1575 C CA . THR A 1 217 ? 3.275 -10.396 -1.042 1.00 95.62 217 THR A CA 1
ATOM 1576 C C . THR A 1 217 ? 4.366 -11.387 -1.441 1.00 95.62 217 THR A C 1
ATOM 1578 O O . THR A 1 217 ? 4.698 -11.483 -2.627 1.00 95.62 217 THR A O 1
ATOM 1581 N N . GLN A 1 218 ? 4.961 -12.089 -0.474 1.00 92.69 218 GLN A N 1
ATOM 1582 C CA . GLN A 1 218 ? 6.009 -13.090 -0.716 1.00 92.69 218 GLN A CA 1
ATOM 1583 C C . GLN A 1 218 ? 5.423 -14.499 -0.850 1.00 92.69 218 GLN A C 1
ATOM 1585 O O . GLN A 1 218 ? 4.585 -14.862 0.001 1.00 92.69 218 GLN A O 1
#